Protein AF-A0A7S3MLW8-F1 (afdb_monomer_lite)

Foldseek 3Di:
DDDDPVVVPPPPPPPVLVVVLVVLVADQDDPVLADDPQQNVLLSLLQVCLQQVQVCLVVLVVLLPDPLAPDSVLSVLSNVLSVVFHRADRAAADSLLQVLQAVVCVVCVPDPDAWDFDDSVVSSCVVPVDPPPDDPEGDTDHPPDDDGSSSVLSNQSSVCCVVQVPDLDQYRSRHNNRHYHHHHDDDDDPDDD

Structure (mmCIF, N/CA/C/O backbone):
data_AF-A0A7S3MLW8-F1
#
_entry.id   AF-A0A7S3MLW8-F1
#
loop_
_atom_site.group_PDB
_atom_site.id
_atom_site.type_symbol
_atom_site.label_atom_id
_atom_site.label_alt_id
_atom_site.label_comp_id
_atom_site.label_asym_id
_atom_site.label_entity_id
_atom_site.label_seq_id
_atom_site.pdbx_PDB_ins_code
_atom_site.Cartn_x
_atom_site.Cartn_y
_atom_site.Cartn_z
_atom_site.occupancy
_atom_site.B_iso_or_equiv
_atom_site.auth_seq_id
_atom_site.auth_comp_id
_atom_site.auth_asym_id
_atom_site.auth_atom_id
_atom_site.pdbx_PDB_model_num
ATOM 1 N N . MET A 1 1 ? -4.197 5.265 40.672 1.00 35.22 1 MET A N 1
ATOM 2 C CA . MET A 1 1 ? -3.801 4.175 39.754 1.00 35.22 1 MET A CA 1
ATOM 3 C C . MET A 1 1 ? -3.053 4.808 38.593 1.00 35.22 1 MET A C 1
ATOM 5 O O . MET A 1 1 ? -3.679 5.443 37.756 1.00 35.22 1 MET A O 1
ATOM 9 N N . GLY A 1 2 ? -1.720 4.778 38.628 1.00 31.84 2 GLY A N 1
ATOM 10 C CA . GLY A 1 2 ? -0.880 5.414 37.611 1.00 31.84 2 GLY A CA 1
ATOM 11 C C . GLY A 1 2 ? -0.661 4.470 36.435 1.00 31.84 2 GLY A C 1
ATOM 12 O O . GLY A 1 2 ? -0.122 3.383 36.621 1.00 31.84 2 GLY A O 1
ATOM 13 N N . CYS A 1 3 ? -1.084 4.874 35.238 1.00 34.22 3 CYS A N 1
ATOM 14 C CA . CYS A 1 3 ? -0.650 4.216 34.011 1.00 34.22 3 CYS A CA 1
ATOM 15 C C . CYS A 1 3 ? 0.818 4.582 33.785 1.00 34.22 3 CYS A C 1
ATOM 17 O O . CYS A 1 3 ? 1.144 5.752 33.608 1.00 34.22 3 CYS A O 1
ATOM 19 N N . ASN A 1 4 ? 1.695 3.583 33.843 1.00 29.72 4 ASN A N 1
ATOM 20 C CA . ASN A 1 4 ? 3.121 3.746 33.606 1.00 29.72 4 ASN A CA 1
ATOM 21 C C . ASN A 1 4 ? 3.347 3.880 32.083 1.00 29.72 4 ASN A C 1
ATOM 23 O O . ASN A 1 4 ? 3.084 2.916 31.358 1.00 29.72 4 ASN A O 1
ATOM 27 N N . PRO A 1 5 ? 3.809 5.033 31.561 1.00 41.66 5 PRO A N 1
ATOM 28 C CA . PRO A 1 5 ? 3.977 5.248 30.119 1.00 41.66 5 PRO A CA 1
ATOM 29 C C . PRO A 1 5 ? 5.127 4.423 29.509 1.00 41.66 5 PRO A C 1
ATOM 31 O O . PRO A 1 5 ? 5.265 4.350 28.291 1.00 41.66 5 PRO A O 1
ATOM 34 N N . SER A 1 6 ? 5.924 3.746 30.337 1.00 35.75 6 SER A N 1
ATOM 35 C CA . SER A 1 6 ? 7.086 2.953 29.925 1.00 35.75 6 SER A CA 1
ATOM 36 C C . SER A 1 6 ? 6.746 1.610 29.256 1.00 35.75 6 SER A C 1
ATOM 38 O O . SER A 1 6 ? 7.623 1.018 28.639 1.00 35.75 6 SER A O 1
ATOM 40 N N . ASN A 1 7 ? 5.490 1.145 29.311 1.00 31.73 7 ASN A N 1
ATOM 41 C CA . ASN A 1 7 ? 5.049 -0.095 28.644 1.00 31.73 7 ASN A CA 1
ATOM 42 C C . ASN A 1 7 ? 4.461 0.117 27.234 1.00 31.73 7 ASN A C 1
ATOM 44 O O . ASN A 1 7 ? 4.072 -0.846 26.578 1.00 31.73 7 ASN A O 1
ATOM 48 N N . LEU A 1 8 ? 4.416 1.356 26.733 1.00 39.22 8 LEU A N 1
ATOM 49 C CA . LEU A 1 8 ? 3.989 1.652 25.356 1.00 39.22 8 LEU A CA 1
ATOM 50 C C . LEU A 1 8 ? 5.104 1.431 24.316 1.00 39.22 8 LEU A C 1
ATOM 52 O O . LEU A 1 8 ? 4.831 1.424 23.117 1.00 39.22 8 LEU A O 1
ATOM 56 N N . GLY A 1 9 ? 6.351 1.238 24.762 1.00 33.19 9 GLY A N 1
ATOM 57 C CA . GLY A 1 9 ? 7.519 1.096 23.887 1.00 33.19 9 GLY A CA 1
ATOM 58 C C . GLY A 1 9 ? 7.716 -0.296 23.278 1.00 33.19 9 GLY A C 1
ATOM 59 O O . GLY A 1 9 ? 8.357 -0.407 22.238 1.00 33.19 9 GLY A O 1
ATOM 60 N N . SER A 1 10 ? 7.153 -1.346 23.879 1.00 34.91 10 SER A N 1
ATOM 61 C CA . SER A 1 10 ? 7.477 -2.749 23.558 1.00 34.91 10 SER A CA 1
ATOM 62 C C . SER A 1 10 ? 6.314 -3.567 22.981 1.00 34.91 10 SER A C 1
ATOM 64 O O . SER A 1 10 ? 6.523 -4.688 22.534 1.00 34.91 10 SER A O 1
ATOM 66 N N . ALA A 1 11 ? 5.098 -3.015 22.907 1.00 38.66 11 ALA A N 1
ATOM 67 C CA . ALA A 1 11 ? 3.918 -3.715 22.375 1.00 38.66 11 ALA A CA 1
ATOM 68 C C . ALA A 1 11 ? 3.591 -3.389 20.899 1.00 38.66 11 ALA A C 1
ATOM 70 O O . ALA A 1 11 ? 2.500 -3.688 20.420 1.00 38.66 11 ALA A O 1
ATOM 71 N N . CYS A 1 12 ? 4.505 -2.742 20.170 1.00 44.56 12 CYS A N 1
ATOM 72 C CA . CYS A 1 12 ? 4.300 -2.340 18.772 1.00 44.56 12 CYS A CA 1
ATOM 73 C C . CYS A 1 12 ? 5.554 -2.552 17.910 1.00 44.56 12 CYS A C 1
ATOM 75 O O . CYS A 1 12 ? 5.816 -1.774 16.988 1.00 44.56 12 CYS A O 1
ATOM 77 N N . GLU A 1 13 ? 6.328 -3.603 18.189 1.00 47.16 13 GLU A N 1
ATOM 78 C CA . GLU A 1 13 ? 6.926 -4.331 17.072 1.00 47.16 13 GLU A CA 1
ATOM 79 C C . GLU A 1 13 ? 5.770 -4.869 16.235 1.00 47.16 13 GLU A C 1
ATOM 81 O O . GLU A 1 13 ? 4.751 -5.285 16.791 1.00 47.16 13 GLU A O 1
ATOM 86 N N . VAL A 1 14 ? 5.875 -4.785 14.910 1.00 48.88 14 VAL A N 1
ATOM 87 C CA . VAL A 1 14 ? 4.897 -5.425 14.035 1.00 48.88 14 VAL A CA 1
ATOM 88 C C . VAL A 1 14 ? 4.927 -6.913 14.427 1.00 48.88 14 VAL A C 1
ATOM 90 O O . VAL A 1 14 ? 5.965 -7.544 14.223 1.00 48.88 14 VAL A O 1
ATOM 93 N N . PRO A 1 15 ? 3.897 -7.457 15.109 1.00 52.91 15 PRO A N 1
ATOM 94 C CA . PRO A 1 15 ? 3.964 -8.802 15.675 1.00 52.91 15 PRO A CA 1
ATOM 95 C C . PRO A 1 15 ? 4.248 -9.740 14.524 1.00 52.91 15 PRO A C 1
ATOM 97 O O . PRO A 1 15 ? 3.530 -9.592 13.544 1.00 52.91 15 PRO A O 1
ATOM 100 N N . ASN A 1 16 ? 5.253 -10.622 14.635 1.00 64.38 16 ASN A N 1
ATOM 101 C CA . ASN A 1 16 ? 5.770 -11.467 13.547 1.00 64.38 16 ASN A CA 1
ATOM 102 C C . ASN A 1 16 ? 4.703 -11.733 12.471 1.00 64.38 16 ASN A C 1
ATOM 104 O O . ASN A 1 16 ? 3.889 -12.656 12.593 1.00 64.38 16 ASN A O 1
ATOM 108 N N . MET A 1 17 ? 4.665 -10.844 11.471 1.00 70.31 17 MET A N 1
ATOM 109 C CA . MET A 1 17 ? 3.516 -10.745 10.570 1.00 70.31 17 MET A CA 1
ATOM 110 C C . MET A 1 17 ? 3.411 -11.980 9.706 1.00 70.31 17 MET A C 1
ATOM 112 O O . MET A 1 17 ? 2.330 -12.324 9.259 1.00 70.31 17 MET A O 1
ATOM 116 N N . GLU A 1 18 ? 4.522 -12.684 9.533 1.00 74.38 18 GLU A N 1
ATOM 117 C CA . GLU A 1 18 ? 4.576 -13.934 8.809 1.00 74.38 18 GLU A CA 1
ATOM 118 C C . GLU A 1 18 ? 3.734 -15.026 9.467 1.00 74.38 18 GLU A C 1
ATOM 120 O O . GLU A 1 18 ? 3.000 -15.722 8.771 1.00 74.38 18 GLU A O 1
ATOM 125 N N . ASN A 1 19 ? 3.769 -15.146 10.796 1.00 76.31 19 ASN A N 1
ATOM 126 C CA . ASN A 1 19 ? 2.949 -16.136 11.494 1.00 76.31 19 ASN A CA 1
ATOM 127 C C . ASN A 1 19 ? 1.463 -15.783 11.394 1.00 76.31 19 ASN A C 1
ATOM 129 O O . ASN A 1 19 ? 0.660 -16.632 11.027 1.00 76.31 19 ASN A O 1
ATOM 133 N N . LYS A 1 20 ? 1.109 -14.510 11.603 1.00 78.38 20 LYS A N 1
ATOM 134 C CA . LYS A 1 20 ? -0.279 -14.047 11.448 1.00 78.38 20 LYS A CA 1
ATOM 135 C C . LYS A 1 20 ? -0.800 -14.222 10.021 1.00 78.38 20 LYS A C 1
ATOM 137 O O . LYS A 1 20 ? -1.946 -14.610 9.833 1.00 78.38 20 LYS A O 1
ATOM 142 N N . TYR A 1 21 ? 0.048 -13.971 9.027 1.00 82.81 21 TYR A N 1
ATOM 143 C CA . TYR A 1 21 ? -0.275 -14.154 7.615 1.00 82.81 21 TYR A CA 1
ATOM 144 C C . TYR A 1 21 ? -0.542 -15.624 7.273 1.00 82.81 21 TYR A C 1
ATOM 146 O O . TYR A 1 21 ? -1.505 -15.942 6.573 1.00 82.81 21 TYR A O 1
ATOM 154 N N . LYS A 1 22 ? 0.295 -16.527 7.802 1.00 81.12 22 LYS A N 1
ATOM 155 C CA . LYS A 1 22 ? 0.124 -17.980 7.672 1.00 81.12 22 LYS A CA 1
ATOM 156 C C . LYS A 1 22 ? -1.160 -18.452 8.346 1.00 81.12 22 LYS A C 1
ATOM 158 O O . LYS A 1 22 ? -1.919 -19.198 7.731 1.00 81.12 22 LYS A O 1
ATOM 163 N N . ASP A 1 23 ? -1.427 -17.980 9.561 1.00 83.75 23 ASP A N 1
ATOM 164 C CA . ASP A 1 23 ? -2.626 -18.334 10.326 1.00 83.75 23 ASP A CA 1
ATOM 165 C C . ASP A 1 23 ? -3.911 -17.874 9.618 1.00 83.75 23 ASP A C 1
ATOM 167 O O . ASP A 1 23 ? -4.902 -18.605 9.599 1.00 83.75 23 ASP A O 1
ATOM 171 N N . ALA A 1 24 ? -3.869 -16.709 8.9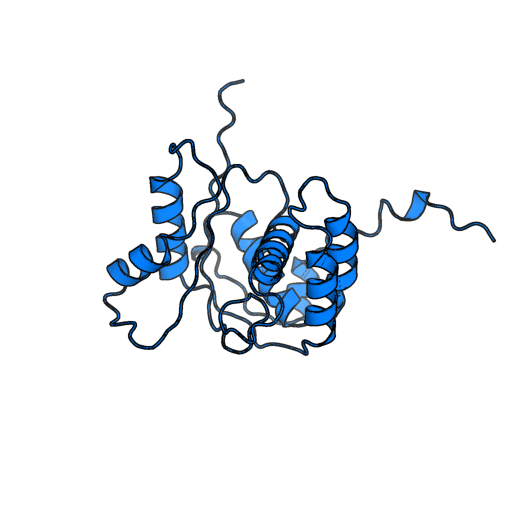63 1.00 83.00 24 ALA A N 1
ATOM 172 C CA . ALA A 1 24 ? -4.963 -16.169 8.153 1.00 83.00 24 ALA A CA 1
ATOM 173 C C . ALA A 1 24 ? -5.152 -16.886 6.797 1.00 83.00 24 ALA A C 1
ATOM 175 O O . ALA A 1 24 ? -6.116 -16.611 6.088 1.00 83.00 24 ALA A O 1
ATOM 176 N N . ARG A 1 25 ? -4.261 -17.824 6.429 1.00 83.06 25 ARG A N 1
ATOM 177 C CA . ARG A 1 25 ? -4.300 -18.600 5.169 1.00 83.06 25 ARG A CA 1
ATOM 178 C C . ARG A 1 25 ? -4.372 -17.727 3.910 1.00 83.06 25 ARG A C 1
ATOM 180 O O . ARG A 1 25 ? -4.994 -18.104 2.917 1.00 83.06 25 ARG A O 1
ATOM 187 N N . LEU A 1 26 ? -3.717 -16.570 3.951 1.00 86.31 26 LEU A N 1
ATOM 188 C CA . LEU A 1 26 ? -3.704 -15.612 2.850 1.00 86.31 26 LEU A CA 1
ATOM 189 C C . LEU A 1 26 ? -2.750 -16.055 1.719 1.00 86.31 26 LEU A C 1
ATOM 191 O O . LEU A 1 26 ? -1.810 -16.825 1.966 1.00 86.31 26 LEU A O 1
ATOM 195 N N . PRO A 1 27 ? -2.951 -15.575 0.474 1.00 82.12 27 PRO A N 1
ATOM 196 C CA . PRO A 1 27 ? -2.107 -15.932 -0.666 1.00 82.12 27 PRO A CA 1
ATOM 197 C C . PRO A 1 27 ? -0.644 -15.599 -0.392 1.00 82.12 27 PRO A C 1
ATOM 199 O O . PRO A 1 27 ? -0.309 -14.451 -0.112 1.00 82.12 27 PRO A O 1
ATOM 202 N N . HIS A 1 28 ? 0.248 -16.583 -0.449 1.00 78.38 28 HIS A N 1
ATOM 203 C CA . HIS A 1 28 ? 1.671 -16.318 -0.265 1.00 78.38 28 HIS A CA 1
ATOM 204 C C . HIS A 1 28 ? 2.269 -15.845 -1.590 1.00 78.38 28 HIS A C 1
ATOM 206 O O . HIS A 1 28 ? 2.088 -16.523 -2.603 1.00 78.38 28 HIS A O 1
ATOM 212 N N . PRO A 1 29 ? 2.985 -14.710 -1.613 1.00 72.31 29 PRO A N 1
ATOM 213 C CA . PRO A 1 29 ? 3.657 -14.295 -2.828 1.00 72.31 29 PRO A CA 1
ATOM 214 C C . PRO A 1 29 ? 4.774 -15.302 -3.134 1.00 72.31 29 PRO A C 1
ATOM 216 O O . PRO A 1 29 ? 5.568 -15.652 -2.254 1.00 72.31 29 PRO A O 1
ATOM 219 N N . ASN A 1 30 ? 4.848 -15.780 -4.377 1.00 75.88 30 ASN A N 1
ATOM 220 C CA . ASN A 1 30 ? 5.991 -16.579 -4.812 1.00 75.88 30 ASN A CA 1
ATOM 221 C C . ASN A 1 30 ? 7.260 -15.731 -4.705 1.00 75.88 30 ASN A C 1
ATOM 223 O O . ASN A 1 30 ? 7.245 -14.552 -5.051 1.00 75.88 30 ASN A O 1
ATOM 227 N N . ARG A 1 31 ? 8.371 -16.338 -4.266 1.00 71.94 31 ARG A N 1
ATOM 228 C CA . ARG A 1 31 ? 9.669 -15.647 -4.130 1.00 71.94 31 ARG A CA 1
ATOM 229 C C . ARG A 1 31 ? 10.141 -14.974 -5.418 1.00 71.94 31 ARG A C 1
ATOM 231 O O . ARG A 1 31 ? 10.888 -14.014 -5.348 1.00 71.94 31 ARG A O 1
ATOM 238 N N . GLU A 1 32 ? 9.706 -15.481 -6.563 1.00 76.31 32 GLU A N 1
ATOM 239 C CA . GLU A 1 32 ? 10.044 -14.964 -7.891 1.00 76.31 32 GLU A CA 1
ATOM 240 C C . GLU A 1 32 ? 9.252 -13.700 -8.270 1.00 76.31 32 GLU A C 1
ATOM 242 O O . GLU A 1 32 ? 9.598 -13.030 -9.239 1.00 76.31 32 GLU A O 1
ATOM 247 N N . ASN A 1 33 ? 8.203 -13.358 -7.512 1.00 72.62 33 ASN A N 1
ATOM 248 C CA . ASN A 1 33 ? 7.305 -12.244 -7.820 1.00 72.62 33 ASN A CA 1
ATOM 249 C C . ASN A 1 33 ? 7.686 -10.933 -7.111 1.00 72.62 33 ASN A C 1
ATOM 251 O O . ASN A 1 33 ? 7.038 -9.919 -7.349 1.00 72.62 33 ASN A O 1
ATOM 255 N N . TYR A 1 34 ? 8.698 -10.940 -6.240 1.00 77.56 34 TYR A N 1
ATOM 256 C CA . TYR A 1 34 ? 9.205 -9.746 -5.561 1.00 77.56 34 TYR A CA 1
ATOM 257 C C . TYR A 1 34 ? 10.735 -9.753 -5.523 1.00 77.56 34 TYR A C 1
ATOM 259 O O . TYR A 1 34 ? 11.371 -10.800 -5.414 1.00 77.56 34 TYR A O 1
ATOM 267 N N . MET A 1 35 ? 11.335 -8.569 -5.594 1.00 78.38 35 MET A N 1
ATOM 268 C CA . MET A 1 35 ? 12.782 -8.376 -5.696 1.00 78.38 35 MET A CA 1
ATOM 269 C C . MET A 1 35 ? 13.467 -8.342 -4.330 1.00 78.38 35 MET A C 1
ATOM 271 O O . MET A 1 35 ? 14.651 -8.662 -4.214 1.00 78.38 35 MET A O 1
ATOM 275 N N . ASN A 1 36 ? 12.752 -7.928 -3.283 1.00 85.94 36 ASN A N 1
ATOM 276 C CA . ASN A 1 36 ? 13.317 -7.768 -1.946 1.00 85.94 36 ASN A CA 1
ATOM 277 C C . ASN A 1 36 ? 12.290 -8.015 -0.828 1.00 85.94 36 ASN A C 1
ATOM 279 O O . ASN A 1 36 ? 11.089 -8.166 -1.051 1.00 85.94 36 ASN A O 1
ATOM 283 N N . GLU A 1 37 ? 12.785 -8.079 0.408 1.00 86.06 37 GLU A N 1
ATOM 284 C CA . GLU A 1 37 ? 11.959 -8.341 1.590 1.00 86.06 37 GLU A CA 1
ATOM 285 C C . GLU A 1 37 ? 10.966 -7.215 1.901 1.00 86.06 37 GLU A C 1
ATOM 287 O O . GLU A 1 37 ? 9.880 -7.500 2.400 1.00 86.06 37 GLU A O 1
ATOM 292 N N . PHE A 1 38 ? 11.294 -5.968 1.554 1.00 88.50 38 PHE A N 1
ATOM 293 C CA . PHE A 1 38 ? 10.393 -4.831 1.743 1.00 88.50 38 PHE A CA 1
ATOM 294 C C . PHE A 1 38 ? 9.124 -4.993 0.895 1.00 88.50 38 PHE A C 1
ATOM 296 O O . PHE A 1 38 ? 8.016 -4.847 1.399 1.00 88.50 38 PHE A O 1
ATOM 303 N N . GLU A 1 39 ? 9.266 -5.372 -0.376 1.00 89.12 39 GLU A N 1
ATOM 304 C CA . GLU A 1 39 ? 8.134 -5.645 -1.274 1.00 89.12 39 GLU A CA 1
ATOM 305 C C . GLU A 1 39 ? 7.288 -6.831 -0.798 1.00 89.12 39 GLU A C 1
ATOM 307 O O . GLU A 1 39 ? 6.055 -6.756 -0.799 1.00 89.12 39 GLU A O 1
ATOM 312 N N . ARG A 1 40 ? 7.937 -7.905 -0.324 1.00 88.94 40 ARG A N 1
ATOM 313 C CA . ARG A 1 40 ? 7.247 -9.058 0.278 1.00 88.94 40 ARG A CA 1
ATOM 314 C C . ARG A 1 40 ? 6.410 -8.635 1.481 1.00 88.94 40 ARG A C 1
ATOM 316 O O . ARG A 1 40 ? 5.237 -8.991 1.578 1.00 88.94 40 ARG A O 1
ATOM 323 N N . GLU A 1 41 ? 7.019 -7.896 2.404 1.00 89.25 41 GLU A N 1
ATOM 324 C CA . GLU A 1 41 ? 6.359 -7.419 3.617 1.00 89.25 41 GLU A CA 1
ATOM 325 C C . GLU A 1 41 ? 5.214 -6.462 3.273 1.00 89.25 41 GLU A C 1
ATOM 327 O O . GLU A 1 41 ? 4.124 -6.602 3.823 1.00 89.25 41 GLU A O 1
ATOM 332 N N . PHE A 1 42 ? 5.416 -5.549 2.318 1.00 91.44 42 PHE A N 1
ATOM 333 C CA . PHE A 1 42 ? 4.373 -4.658 1.812 1.00 91.44 42 PHE A CA 1
ATOM 334 C C . PHE A 1 42 ? 3.148 -5.444 1.326 1.00 91.44 42 PHE A C 1
ATOM 336 O O . PHE A 1 42 ? 2.035 -5.182 1.780 1.00 91.44 42 PHE A O 1
ATOM 343 N N . PHE A 1 43 ? 3.342 -6.446 0.463 1.00 92.12 43 PHE A N 1
ATOM 344 C CA . PHE A 1 43 ? 2.249 -7.280 -0.047 1.00 92.12 43 PHE A CA 1
ATOM 345 C C . PHE A 1 43 ? 1.499 -8.000 1.083 1.00 92.12 43 PHE A C 1
ATOM 347 O O . PHE A 1 43 ? 0.267 -7.967 1.150 1.00 92.12 43 PHE A O 1
ATOM 354 N N . MET A 1 44 ? 2.239 -8.606 2.016 1.00 91.50 44 MET A N 1
ATOM 355 C CA . MET A 1 44 ? 1.645 -9.310 3.152 1.00 91.50 44 MET A CA 1
ATOM 356 C C . MET A 1 44 ? 0.834 -8.367 4.051 1.00 91.50 44 MET A C 1
ATOM 358 O O . MET A 1 44 ? -0.266 -8.707 4.485 1.00 91.50 44 MET A O 1
ATOM 362 N N . LEU A 1 45 ? 1.354 -7.166 4.313 1.00 92.69 45 LEU A N 1
ATOM 363 C CA . LEU A 1 45 ? 0.687 -6.134 5.106 1.00 92.69 45 LEU A CA 1
ATOM 364 C C . LEU A 1 45 ? -0.600 -5.636 4.454 1.00 92.69 45 LEU A C 1
ATOM 366 O O . LEU A 1 45 ? -1.599 -5.496 5.158 1.00 92.69 45 LEU A O 1
ATOM 370 N N . VAL A 1 46 ? -0.609 -5.427 3.133 1.00 94.00 46 VAL A N 1
ATOM 371 C CA . VAL A 1 46 ? -1.831 -5.066 2.400 1.00 94.00 46 VAL A CA 1
ATOM 372 C C . VAL A 1 46 ? -2.898 -6.141 2.585 1.00 94.00 46 VAL A C 1
ATOM 374 O O . VAL A 1 46 ? -4.020 -5.824 2.973 1.00 94.00 46 VAL A O 1
ATOM 377 N N . ASN A 1 47 ? -2.553 -7.413 2.384 1.00 94.19 47 ASN A N 1
ATOM 378 C CA . ASN A 1 47 ? -3.517 -8.504 2.508 1.00 94.19 47 ASN A CA 1
ATOM 379 C C . ASN A 1 47 ? -4.004 -8.732 3.947 1.00 94.19 47 ASN A C 1
ATOM 381 O O . ASN A 1 47 ? -5.190 -8.977 4.139 1.00 94.19 47 ASN A O 1
ATOM 385 N N . MET A 1 48 ? -3.161 -8.564 4.972 1.00 93.00 48 MET A N 1
ATOM 386 C CA . MET A 1 48 ? -3.637 -8.595 6.368 1.00 93.00 48 MET A CA 1
ATOM 387 C C . MET A 1 48 ? -4.550 -7.422 6.705 1.00 93.00 48 MET A C 1
ATOM 389 O O . MET A 1 48 ? -5.512 -7.583 7.451 1.00 93.00 48 MET A O 1
ATOM 393 N N . MET A 1 49 ? -4.244 -6.233 6.184 1.00 94.12 49 MET A N 1
ATOM 394 C CA . MET A 1 49 ? -5.091 -5.062 6.380 1.00 94.12 49 MET A CA 1
ATOM 395 C C . MET A 1 49 ? -6.446 -5.241 5.708 1.00 94.12 49 MET A C 1
ATOM 397 O O . MET A 1 49 ? -7.444 -4.789 6.249 1.00 94.12 49 MET A O 1
ATOM 401 N N . ARG A 1 50 ? -6.496 -5.922 4.563 1.00 93.94 50 ARG A N 1
ATOM 402 C CA . ARG A 1 50 ? -7.746 -6.280 3.887 1.00 93.94 50 ARG A CA 1
ATOM 403 C C . ARG A 1 50 ? -8.516 -7.369 4.635 1.00 93.94 50 ARG A C 1
ATOM 405 O O . ARG A 1 50 ? -9.727 -7.251 4.778 1.00 93.94 50 ARG A O 1
ATOM 412 N N . ASP A 1 51 ? -7.824 -8.368 5.177 1.00 93.88 51 ASP A N 1
ATOM 413 C CA . ASP A 1 51 ? -8.437 -9.449 5.953 1.00 93.88 51 ASP A CA 1
ATOM 414 C C . ASP A 1 51 ? -9.061 -8.959 7.271 1.00 93.88 51 ASP A C 1
ATOM 416 O O . ASP A 1 51 ? -10.206 -9.289 7.588 1.00 93.88 51 ASP A O 1
ATOM 420 N N . ASN A 1 52 ? -8.325 -8.129 8.020 1.00 92.25 52 ASN A N 1
ATOM 421 C CA . ASN A 1 52 ? -8.758 -7.580 9.303 1.00 92.25 52 ASN A CA 1
ATOM 422 C C . ASN A 1 52 ? -8.402 -6.082 9.441 1.00 92.25 52 AS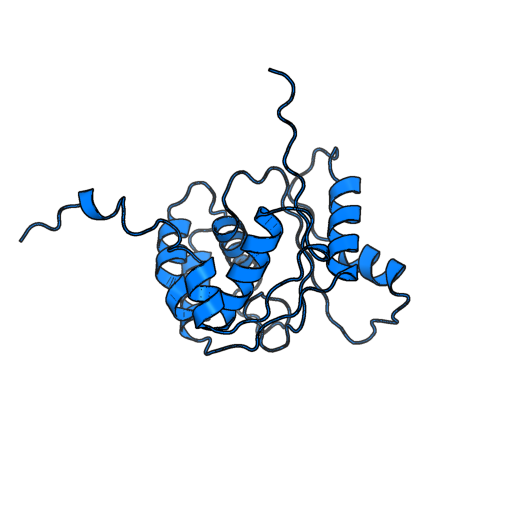N A C 1
ATOM 424 O O . ASN A 1 52 ? -7.485 -5.730 10.200 1.00 92.25 52 ASN A O 1
ATOM 428 N N . PRO A 1 53 ? -9.151 -5.178 8.777 1.00 93.19 53 PRO A N 1
ATOM 429 C CA . PRO A 1 53 ? -8.855 -3.740 8.762 1.00 93.19 53 PRO A CA 1
ATOM 430 C C . PRO A 1 53 ? -8.835 -3.105 10.155 1.00 93.19 53 PRO A C 1
ATOM 432 O O . PRO A 1 53 ? -7.976 -2.282 10.477 1.00 93.19 53 PRO A O 1
ATOM 435 N N . ASN A 1 54 ? -9.736 -3.544 11.036 1.00 92.50 54 ASN A N 1
ATOM 436 C CA . ASN A 1 54 ? -9.852 -3.041 12.405 1.00 92.50 54 ASN A CA 1
ATOM 437 C C . ASN A 1 54 ? -8.571 -3.227 13.229 1.00 92.50 54 ASN A C 1
ATOM 439 O O . ASN A 1 54 ? -8.257 -2.395 14.086 1.00 92.50 54 ASN A O 1
ATOM 443 N N . SER A 1 55 ? -7.800 -4.284 12.955 1.00 90.88 55 SER A N 1
ATOM 444 C CA . SER A 1 55 ? -6.525 -4.534 13.635 1.00 90.88 55 SER A CA 1
ATOM 445 C C . SER A 1 55 ? -5.456 -3.475 13.335 1.00 90.88 55 SER A C 1
ATOM 447 O O . SER A 1 55 ? -4.494 -3.356 14.096 1.00 90.88 55 SER A O 1
ATOM 449 N N . PHE A 1 56 ? -5.645 -2.660 12.287 1.00 93.62 56 PHE A N 1
ATOM 450 C CA . PHE A 1 56 ? -4.687 -1.642 11.859 1.00 93.62 56 PHE A CA 1
ATOM 451 C C . PHE A 1 56 ? -4.884 -0.271 12.530 1.00 93.62 56 PHE A C 1
ATOM 453 O O . PHE A 1 56 ? -3.968 0.555 12.516 1.00 93.62 56 PHE A O 1
ATOM 460 N N . MET A 1 57 ? -6.021 -0.030 13.197 1.00 93.31 57 MET A N 1
ATOM 461 C CA . MET A 1 57 ? -6.311 1.255 13.860 1.00 93.31 57 MET A CA 1
ATOM 462 C C . MET A 1 57 ? -5.230 1.712 14.866 1.00 93.31 57 MET A C 1
ATOM 464 O O . MET A 1 57 ? -4.877 2.893 14.847 1.00 93.31 57 MET A O 1
ATOM 468 N N . PRO A 1 58 ? -4.652 0.846 15.733 1.00 93.75 58 PRO A N 1
ATOM 469 C CA . PRO A 1 58 ? -3.588 1.269 16.650 1.00 93.75 58 PRO A CA 1
ATOM 470 C C . PRO A 1 58 ? -2.343 1.799 15.926 1.00 93.75 58 PRO A C 1
ATOM 472 O O . PRO A 1 58 ? -1.694 2.726 16.412 1.00 93.75 58 PRO A O 1
ATOM 475 N N . TYR A 1 59 ? -2.028 1.247 14.750 1.00 93.94 59 TYR A N 1
ATOM 476 C CA . TYR A 1 59 ? -0.889 1.684 13.948 1.00 93.94 59 TYR A CA 1
ATOM 477 C C . TYR A 1 59 ? -1.160 3.033 13.284 1.00 93.94 59 TYR A C 1
ATOM 479 O O . TYR A 1 59 ? -0.269 3.876 13.290 1.00 93.94 59 TYR A O 1
ATOM 487 N N . VAL A 1 60 ? -2.391 3.291 12.820 1.00 94.88 60 VAL A N 1
ATOM 488 C CA . VAL A 1 60 ? -2.793 4.618 12.311 1.00 94.88 60 VAL A CA 1
ATOM 489 C C . VAL A 1 60 ? -2.624 5.696 13.384 1.00 94.88 60 VAL A C 1
ATOM 491 O O . VAL A 1 60 ? -2.028 6.739 13.116 1.00 94.88 60 VAL A O 1
ATOM 494 N N . ARG A 1 61 ? -3.063 5.433 14.622 1.00 94.62 61 ARG A N 1
ATOM 495 C CA . ARG A 1 61 ? -2.915 6.371 15.754 1.00 94.62 61 ARG A CA 1
ATOM 496 C C . ARG A 1 61 ? -1.461 6.704 16.045 1.00 94.62 61 ARG A C 1
ATOM 498 O O . ARG A 1 61 ? -1.115 7.866 16.239 1.00 94.62 61 ARG A O 1
ATOM 505 N N . LYS A 1 62 ? -0.604 5.682 16.065 1.00 92.50 62 LYS A N 1
ATOM 506 C CA . LYS A 1 62 ? 0.837 5.860 16.264 1.00 92.50 62 LYS A CA 1
ATOM 507 C C . LYS A 1 62 ? 1.449 6.638 15.099 1.00 92.50 62 LYS A C 1
ATOM 509 O O . LYS A 1 62 ? 2.194 7.589 15.326 1.00 92.50 62 LYS A O 1
ATOM 514 N N . TYR A 1 63 ? 1.088 6.281 13.870 1.00 94.19 63 TYR A N 1
ATOM 515 C CA . TYR A 1 63 ? 1.565 6.936 12.658 1.00 94.19 63 TYR A CA 1
ATOM 516 C C . TYR A 1 63 ? 1.172 8.415 12.607 1.00 94.19 63 TYR A C 1
ATOM 518 O O . TYR A 1 63 ? 2.005 9.238 12.260 1.00 94.19 63 TYR A O 1
ATOM 526 N N . ALA A 1 64 ? -0.023 8.792 13.073 1.00 94.94 64 ALA A N 1
ATOM 527 C CA . ALA A 1 64 ? -0.459 10.190 13.155 1.00 94.94 64 ALA A CA 1
ATOM 528 C C . ALA A 1 64 ? 0.478 11.097 13.980 1.00 94.94 64 ALA A C 1
ATOM 530 O O . ALA A 1 64 ? 0.498 12.307 13.770 1.00 94.94 64 ALA A O 1
ATOM 531 N N . THR A 1 65 ? 1.253 10.519 14.903 1.00 93.31 65 THR A N 1
ATOM 532 C CA . THR A 1 65 ? 2.262 11.227 15.714 1.00 93.31 65 THR A CA 1
ATOM 533 C C . THR A 1 65 ? 3.693 11.096 15.181 1.00 93.31 65 THR A C 1
ATOM 535 O O . THR A 1 65 ? 4.619 11.670 15.750 1.00 93.31 65 THR A O 1
ATOM 538 N N . SER A 1 66 ? 3.890 10.327 14.109 1.00 92.19 66 SER A N 1
ATOM 539 C CA . SER A 1 66 ? 5.194 10.085 13.495 1.00 92.19 66 SER A CA 1
ATOM 540 C C . SER A 1 66 ? 5.640 11.287 12.658 1.00 92.19 66 SER A C 1
ATOM 542 O O . SER A 1 66 ? 4.812 11.862 11.949 1.00 92.19 66 SER A O 1
ATOM 544 N N . PRO A 1 67 ? 6.946 11.622 12.627 1.00 90.12 67 PRO A N 1
ATOM 545 C CA . PRO A 1 67 ? 7.478 12.626 11.701 1.00 90.12 67 PRO A CA 1
ATOM 546 C C . PRO A 1 67 ? 7.319 12.233 10.223 1.00 90.12 67 PRO A C 1
ATOM 548 O O . PRO A 1 67 ? 7.484 13.078 9.351 1.00 90.12 67 PRO A O 1
ATOM 551 N N . LEU A 1 68 ? 7.017 10.961 9.935 1.00 89.56 68 LEU A N 1
ATOM 552 C CA . LEU A 1 68 ? 6.767 10.475 8.577 1.00 89.56 68 LEU A CA 1
ATOM 553 C C . LEU A 1 68 ? 5.359 10.804 8.066 1.00 89.56 68 LEU A C 1
ATOM 555 O O . LEU A 1 68 ? 5.135 10.679 6.868 1.00 89.56 68 LEU A O 1
ATOM 559 N N . CYS A 1 69 ? 4.419 11.165 8.945 1.00 92.12 69 CYS A N 1
ATOM 560 C CA . CYS A 1 69 ? 3.031 11.405 8.566 1.00 92.12 69 CYS A CA 1
ATOM 561 C C . CYS A 1 69 ? 2.864 12.770 7.905 1.00 92.12 69 CYS A C 1
ATOM 563 O O . CYS A 1 69 ? 3.042 13.812 8.539 1.00 92.12 69 CYS A O 1
ATOM 565 N N . SER A 1 70 ? 2.460 12.755 6.636 1.00 90.25 70 SER A N 1
ATOM 566 C CA . SER A 1 70 ? 2.222 13.971 5.857 1.00 90.25 70 SER A CA 1
ATOM 567 C C . SER A 1 70 ? 0.981 14.750 6.304 1.00 90.25 70 SER A C 1
ATOM 569 O O . SER A 1 70 ? 0.951 15.979 6.209 1.00 90.25 70 SER A O 1
ATOM 571 N N . ASN A 1 71 ? -0.056 14.062 6.795 1.00 92.25 71 ASN A N 1
ATOM 572 C CA . ASN A 1 71 ? -1.321 14.694 7.166 1.00 92.25 71 ASN A CA 1
ATOM 573 C C . ASN A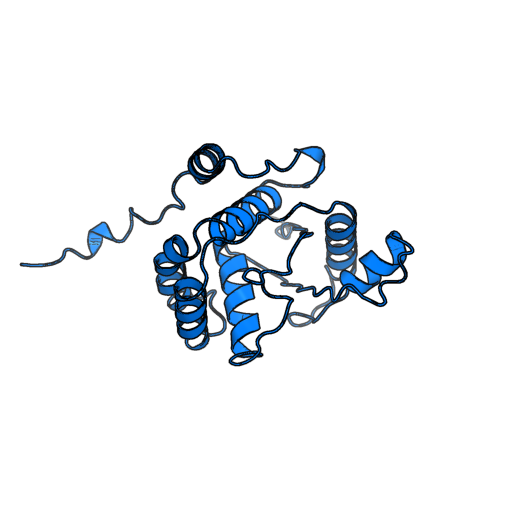 1 71 ? -2.023 13.998 8.350 1.00 92.25 71 ASN A C 1
ATOM 575 O O . ASN A 1 71 ? -2.918 13.169 8.157 1.00 92.25 71 ASN A O 1
ATOM 579 N N . PRO A 1 72 ? -1.720 14.408 9.597 1.00 91.25 72 PRO A N 1
ATOM 580 C CA . PRO A 1 72 ? -2.340 13.833 10.792 1.00 91.25 72 PRO A CA 1
ATOM 581 C C . PRO A 1 72 ? -3.867 13.973 10.849 1.00 91.25 72 PRO A C 1
ATOM 583 O O . PRO A 1 72 ? -4.536 13.168 11.495 1.00 91.25 72 PRO A O 1
ATOM 586 N N . ARG A 1 73 ? -4.450 14.980 10.178 1.00 89.25 73 ARG A N 1
ATOM 587 C CA . ARG A 1 73 ? -5.912 15.158 10.143 1.00 89.25 73 ARG A CA 1
ATOM 588 C C . ARG A 1 73 ? -6.581 14.065 9.312 1.00 89.25 73 ARG A C 1
ATOM 590 O O . ARG A 1 73 ? -7.648 13.591 9.694 1.00 89.25 73 ARG A O 1
ATOM 597 N N . ALA A 1 74 ? -5.941 13.640 8.222 1.00 91.81 74 ALA A N 1
ATOM 598 C CA . ALA A 1 74 ? -6.440 12.558 7.381 1.00 91.81 74 ALA A CA 1
ATOM 599 C C . ALA A 1 74 ? -6.357 11.190 8.079 1.00 91.81 74 ALA A C 1
ATOM 601 O O . ALA A 1 74 ? -7.203 10.342 7.814 1.00 91.81 74 ALA A O 1
ATOM 602 N N . CYS A 1 75 ? -5.446 10.986 9.043 1.00 94.25 75 CYS A N 1
ATOM 603 C CA . CYS A 1 75 ? -5.389 9.747 9.833 1.00 94.25 75 CYS A CA 1
ATOM 604 C C . CYS A 1 75 ? -6.714 9.413 10.532 1.00 94.25 75 CYS A C 1
ATOM 606 O O . CYS A 1 75 ? -7.093 8.246 10.594 1.00 94.25 75 CYS A O 1
ATOM 608 N N . LYS A 1 76 ? -7.451 10.422 11.018 1.00 92.50 76 LYS A N 1
ATOM 609 C CA . LYS A 1 76 ? -8.765 10.195 11.637 1.00 92.50 76 LYS A CA 1
ATOM 610 C C . LYS A 1 76 ? -9.758 9.598 10.637 1.00 92.50 76 LYS A C 1
ATOM 612 O O . LYS A 1 76 ? -10.485 8.670 10.976 1.00 92.50 76 LYS A O 1
ATOM 617 N N . LEU A 1 77 ? -9.740 10.089 9.400 1.00 91.56 77 LEU A N 1
ATOM 618 C CA . LEU A 1 77 ? -10.568 9.548 8.330 1.00 91.56 77 LEU A CA 1
ATOM 619 C C . LEU A 1 77 ? -10.119 8.133 7.931 1.00 91.56 77 LEU A C 1
ATOM 621 O O . LEU A 1 77 ? -10.966 7.277 7.693 1.00 91.56 77 LEU A O 1
ATOM 625 N N . VAL A 1 78 ? -8.809 7.850 7.927 1.00 93.38 78 VAL A N 1
ATOM 626 C CA . VAL A 1 78 ? -8.303 6.479 7.732 1.00 93.38 78 VAL A CA 1
ATOM 627 C C . VAL A 1 78 ? -8.852 5.537 8.806 1.00 93.38 78 VAL A C 1
ATOM 629 O O . VAL A 1 78 ? -9.330 4.458 8.469 1.00 93.38 78 VAL A O 1
ATOM 632 N N . GLU A 1 79 ? -8.845 5.933 10.083 1.00 94.38 79 GLU A N 1
ATOM 633 C CA . GLU A 1 79 ? -9.437 5.124 11.159 1.00 94.38 79 GLU A CA 1
ATOM 634 C C . GLU A 1 79 ? -10.936 4.891 10.961 1.00 94.38 79 GLU A C 1
ATOM 636 O O . GLU A 1 79 ? -11.405 3.768 11.130 1.00 94.38 79 GLU A O 1
ATOM 641 N N . GLU A 1 80 ? -11.690 5.928 10.594 1.00 92.56 80 GLU A N 1
ATOM 642 C CA . GLU A 1 80 ? -13.127 5.817 10.323 1.00 92.56 80 GLU A CA 1
ATOM 643 C C . GLU A 1 80 ? -13.401 4.850 9.163 1.00 92.56 80 GLU A C 1
ATOM 645 O O . GLU A 1 80 ? -14.291 4.004 9.265 1.00 92.56 80 GLU A O 1
ATOM 650 N N . LYS A 1 81 ? -12.589 4.908 8.101 1.00 91.62 81 LYS A N 1
ATOM 651 C CA . LYS A 1 81 ? -12.679 3.994 6.959 1.00 91.62 81 LYS A CA 1
ATOM 652 C C . LYS A 1 81 ? -12.301 2.567 7.345 1.00 91.62 81 LYS A C 1
ATOM 654 O O . LYS A 1 81 ? -13.077 1.667 7.049 1.00 91.62 81 LYS A O 1
ATOM 659 N N . LEU A 1 82 ? -11.201 2.343 8.067 1.00 93.44 82 LEU A N 1
ATOM 660 C CA . LEU A 1 82 ? -10.838 1.011 8.578 1.00 93.44 82 LEU A CA 1
ATOM 661 C C . LEU A 1 82 ? -11.932 0.426 9.477 1.00 93.44 82 LEU A C 1
ATOM 663 O O . LEU A 1 82 ? -12.219 -0.761 9.389 1.00 93.44 82 LEU A O 1
ATOM 667 N N . LYS A 1 83 ? -12.567 1.261 10.308 1.00 93.25 83 LYS A N 1
ATOM 668 C CA . LYS A 1 83 ? -13.656 0.843 11.195 1.00 93.25 83 LYS A CA 1
ATOM 669 C C . LYS A 1 83 ? -14.922 0.444 10.439 1.00 93.25 83 LYS A C 1
ATOM 671 O O . LYS A 1 83 ? -15.619 -0.476 10.859 1.00 93.25 83 LYS A O 1
ATOM 676 N N . ALA A 1 84 ? -15.240 1.170 9.369 1.00 91.12 84 ALA A N 1
ATOM 677 C CA . ALA A 1 84 ? -16.396 0.897 8.522 1.00 91.12 84 ALA A CA 1
ATOM 678 C C . ALA A 1 84 ? -16.159 -0.266 7.544 1.00 91.12 84 ALA A C 1
ATOM 680 O O . ALA A 1 84 ? -17.118 -0.880 7.087 1.00 91.12 84 ALA A O 1
ATOM 681 N N . THR A 1 85 ? -14.897 -0.565 7.231 1.00 90.38 85 THR A N 1
ATOM 682 C CA . THR A 1 85 ? -14.511 -1.625 6.297 1.00 90.38 85 THR A CA 1
ATOM 683 C C . THR A 1 85 ? -14.551 -2.976 7.006 1.00 90.38 85 THR A C 1
ATOM 685 O O . THR A 1 85 ? -13.876 -3.194 8.014 1.00 90.38 85 THR A O 1
ATOM 688 N N . SER A 1 86 ? -15.360 -3.894 6.485 1.00 87.31 86 SER A N 1
ATOM 689 C CA . SER A 1 86 ? -15.355 -5.296 6.902 1.00 87.31 86 SER A CA 1
ATOM 690 C C . SER A 1 86 ? -14.192 -6.058 6.257 1.00 87.31 86 SER A C 1
ATOM 692 O O . SER A 1 86 ? -13.318 -5.474 5.628 1.00 87.31 86 SER A O 1
ATOM 694 N N . HIS A 1 87 ? -14.178 -7.380 6.397 1.00 91.12 87 HIS A N 1
ATOM 695 C CA . HIS A 1 87 ? -13.259 -8.232 5.648 1.00 91.12 87 HIS A CA 1
ATOM 696 C C . HIS A 1 87 ? -13.352 -7.960 4.134 1.00 91.12 87 HIS A C 1
ATOM 698 O O . HIS A 1 87 ? -14.452 -7.927 3.577 1.00 91.12 87 HIS A O 1
ATOM 704 N N . LEU A 1 88 ? -12.198 -7.790 3.487 1.00 92.31 88 LEU A N 1
ATOM 705 C CA . LEU A 1 88 ? -12.038 -7.621 2.046 1.00 92.31 88 LEU A CA 1
ATOM 706 C C . LEU A 1 88 ? -11.271 -8.808 1.459 1.00 92.31 88 LEU A C 1
ATOM 708 O O . LEU A 1 88 ? -10.345 -9.331 2.078 1.00 92.31 88 LEU A O 1
ATOM 712 N N . SER A 1 89 ? -11.606 -9.175 0.220 1.00 91.69 89 SER A N 1
ATOM 713 C CA . SER A 1 89 ? -10.898 -10.242 -0.496 1.00 91.69 89 SER A CA 1
ATOM 714 C C . SER A 1 89 ? -9.412 -9.911 -0.647 1.00 91.69 89 SER A C 1
ATOM 716 O O . SER A 1 89 ? -9.048 -8.765 -0.941 1.00 91.69 89 SER A O 1
ATOM 718 N N . ALA A 1 90 ? -8.561 -10.921 -0.465 1.00 92.75 90 ALA A N 1
ATOM 719 C CA . ALA A 1 90 ? -7.129 -10.796 -0.698 1.00 92.75 90 ALA A CA 1
ATOM 720 C C . ALA A 1 90 ? -6.846 -10.405 -2.156 1.00 92.75 90 ALA A C 1
ATOM 722 O O . ALA A 1 90 ? -7.541 -10.840 -3.073 1.00 92.75 90 ALA A O 1
ATOM 723 N N . VAL A 1 91 ? -5.817 -9.588 -2.350 1.00 92.38 91 VAL A N 1
ATOM 724 C CA . VAL A 1 91 ? -5.317 -9.194 -3.665 1.00 92.38 91 VAL A CA 1
ATOM 725 C C . VAL A 1 91 ? -4.200 -10.117 -4.113 1.00 92.38 91 VAL A C 1
ATOM 727 O O . VAL A 1 91 ? -3.428 -10.643 -3.301 1.00 92.38 91 VAL A O 1
ATOM 730 N N . GLU A 1 92 ? -4.087 -10.263 -5.424 1.00 91.00 92 GLU A N 1
ATOM 731 C CA . GLU A 1 92 ? -2.972 -10.946 -6.060 1.00 91.00 92 GLU A CA 1
ATOM 732 C C . GLU A 1 92 ? -1.797 -9.993 -6.302 1.00 91.00 92 GLU A C 1
ATOM 734 O O . GLU A 1 92 ? -1.951 -8.773 -6.403 1.00 91.00 92 GLU A O 1
ATOM 739 N N . LEU A 1 93 ? -0.595 -10.560 -6.380 1.00 88.88 93 LEU A N 1
ATOM 740 C CA . LEU A 1 93 ? 0.590 -9.828 -6.807 1.00 88.88 93 LEU A CA 1
ATOM 741 C C . LEU A 1 93 ? 0.712 -9.965 -8.325 1.00 88.88 93 LEU A C 1
ATOM 743 O O . LEU A 1 93 ? 1.019 -11.049 -8.824 1.00 88.88 93 LEU A O 1
ATOM 747 N N . GLU A 1 94 ? 0.478 -8.881 -9.060 1.00 89.12 94 GLU A N 1
ATOM 748 C CA . GLU A 1 94 ? 0.557 -8.888 -10.519 1.00 89.12 94 GLU A CA 1
ATOM 749 C C . GLU A 1 94 ? 1.972 -8.530 -10.973 1.00 89.12 94 GLU A C 1
ATOM 751 O O . GLU A 1 94 ? 2.415 -7.384 -10.871 1.00 89.12 94 GLU A O 1
ATOM 756 N N . LYS A 1 95 ? 2.683 -9.526 -11.516 1.00 87.19 95 LYS A N 1
ATOM 757 C CA . LYS A 1 95 ? 4.083 -9.380 -11.932 1.00 87.19 95 LYS A CA 1
ATOM 758 C C . LYS A 1 95 ? 4.282 -8.234 -12.926 1.00 87.19 95 LYS A C 1
ATOM 760 O O . LYS A 1 95 ? 5.194 -7.440 -12.752 1.00 87.19 95 LYS A O 1
ATOM 765 N N . ALA A 1 96 ? 3.420 -8.115 -13.933 1.00 88.12 96 ALA A N 1
ATOM 766 C CA . ALA A 1 96 ? 3.543 -7.053 -14.928 1.00 88.12 96 ALA A CA 1
ATOM 767 C C . ALA A 1 96 ? 3.308 -5.652 -14.322 1.00 88.12 96 ALA A C 1
ATOM 769 O O . ALA A 1 96 ? 3.946 -4.690 -14.740 1.00 88.12 96 ALA A O 1
ATOM 770 N N . ALA A 1 97 ? 2.463 -5.528 -13.291 1.00 89.50 97 ALA A N 1
ATOM 771 C CA . ALA A 1 97 ? 2.320 -4.274 -12.554 1.00 89.50 97 ALA A CA 1
ATOM 772 C C . ALA A 1 97 ? 3.572 -3.973 -11.710 1.00 89.50 97 ALA A C 1
ATOM 774 O O . ALA A 1 97 ? 4.028 -2.833 -11.678 1.00 89.50 97 ALA A O 1
ATOM 775 N N . ALA A 1 98 ? 4.167 -4.986 -11.069 1.00 90.69 98 ALA A N 1
ATOM 776 C CA . ALA A 1 98 ? 5.424 -4.837 -10.331 1.00 90.69 98 ALA A CA 1
ATOM 777 C C . ALA A 1 98 ? 6.601 -4.456 -11.252 1.00 90.69 98 ALA A C 1
ATOM 779 O O . ALA A 1 98 ? 7.353 -3.531 -10.940 1.00 90.69 98 ALA A O 1
ATOM 780 N N . ASP A 1 99 ? 6.717 -5.097 -12.420 1.00 90.00 99 ASP A N 1
ATOM 781 C CA . ASP A 1 99 ? 7.718 -4.778 -13.444 1.00 90.00 99 ASP A CA 1
ATOM 782 C C . ASP A 1 99 ? 7.552 -3.321 -13.926 1.00 90.00 99 ASP A C 1
ATOM 784 O O . ASP A 1 99 ? 8.528 -2.574 -14.025 1.00 90.00 99 ASP A O 1
ATOM 788 N N . ALA A 1 100 ? 6.312 -2.874 -14.148 1.00 90.19 100 ALA A N 1
ATOM 789 C CA . ALA A 1 100 ? 6.010 -1.491 -14.506 1.00 90.19 100 ALA A CA 1
ATOM 790 C C . ALA A 1 100 ? 6.361 -0.491 -13.389 1.00 90.19 100 ALA A C 1
ATOM 792 O O . ALA A 1 100 ? 6.954 0.557 -13.664 1.00 90.19 100 ALA A O 1
ATOM 793 N N . CYS A 1 101 ? 6.071 -0.820 -12.124 1.00 90.69 101 CYS A N 1
ATOM 794 C CA . CYS A 1 101 ? 6.520 -0.033 -10.973 1.00 90.69 101 CYS A CA 1
ATOM 795 C C . CYS A 1 101 ? 8.048 0.076 -10.934 1.00 90.69 101 CYS A C 1
ATOM 797 O O . CYS A 1 101 ? 8.572 1.166 -10.706 1.00 90.69 101 CYS A O 1
ATOM 799 N N . PHE A 1 102 ? 8.766 -1.021 -11.185 1.00 90.44 102 PHE A N 1
ATOM 800 C CA . PHE A 1 102 ? 10.227 -1.049 -11.174 1.00 90.44 102 PHE A CA 1
ATOM 801 C C . PHE A 1 102 ? 10.829 -0.186 -12.288 1.00 90.44 102 PHE A C 1
ATOM 803 O O . PHE A 1 102 ? 11.730 0.619 -12.032 1.00 90.44 102 PHE A O 1
ATOM 810 N N . VAL A 1 103 ? 10.314 -0.308 -13.514 1.00 89.06 103 VAL A N 1
ATOM 811 C CA . VAL A 1 103 ? 10.750 0.511 -14.653 1.00 89.06 103 VAL A CA 1
ATOM 812 C C . VAL A 1 103 ? 10.469 1.991 -14.391 1.00 89.06 103 VAL A C 1
ATOM 814 O O . VAL A 1 103 ? 11.367 2.816 -14.571 1.00 89.06 103 VAL A O 1
ATOM 817 N N . ASN A 1 104 ? 9.268 2.335 -13.913 1.00 88.00 104 ASN A N 1
ATOM 818 C CA . ASN A 1 104 ? 8.925 3.715 -13.574 1.00 88.00 104 ASN A CA 1
ATOM 819 C C . ASN A 1 104 ? 9.840 4.269 -12.472 1.00 88.00 104 ASN A C 1
ATOM 821 O O . ASN A 1 104 ? 10.382 5.364 -12.610 1.00 88.00 104 ASN A O 1
ATOM 825 N N . LEU A 1 105 ? 10.067 3.500 -11.405 1.00 87.06 105 LEU A N 1
ATOM 826 C CA . LEU A 1 105 ? 10.945 3.900 -10.310 1.00 87.06 105 LEU A CA 1
ATOM 827 C C . LEU A 1 105 ? 12.378 4.135 -10.804 1.00 87.06 105 LEU A C 1
ATOM 829 O O . LEU A 1 105 ? 12.960 5.162 -10.474 1.00 87.06 105 LEU A O 1
ATOM 833 N N . THR A 1 106 ? 12.906 3.240 -11.647 1.00 87.31 106 THR A N 1
ATOM 834 C CA . THR A 1 106 ? 14.263 3.325 -12.215 1.00 87.31 106 THR A CA 1
ATOM 835 C C . THR A 1 106 ? 14.447 4.558 -13.098 1.00 87.31 106 THR A C 1
ATOM 837 O O . THR A 1 106 ? 15.453 5.251 -12.973 1.00 87.31 106 THR A O 1
ATOM 840 N N . LYS A 1 107 ? 13.461 4.872 -13.950 1.00 85.56 107 LYS A N 1
ATOM 841 C CA . LYS A 1 107 ? 13.474 6.073 -14.806 1.00 85.56 107 LYS A CA 1
ATOM 842 C C . LYS A 1 107 ? 13.522 7.370 -13.993 1.00 85.56 107 LYS A C 1
ATOM 844 O O . LYS A 1 107 ? 14.132 8.336 -14.424 1.00 85.56 107 LYS A O 1
ATOM 849 N N . ASN A 1 108 ? 12.912 7.367 -12.809 1.00 79.81 108 ASN A N 1
ATOM 850 C CA . ASN A 1 108 ? 12.741 8.549 -11.967 1.00 79.81 108 ASN A CA 1
ATOM 851 C C . ASN A 1 108 ? 13.745 8.634 -10.798 1.00 79.81 108 ASN A C 1
ATOM 853 O O . ASN A 1 108 ? 13.563 9.472 -9.910 1.00 79.81 108 ASN A O 1
ATOM 857 N N . LEU A 1 109 ? 14.775 7.775 -10.763 1.00 75.81 109 LEU A N 1
ATOM 858 C CA . LEU A 1 109 ? 15.740 7.695 -9.654 1.00 75.81 109 LEU A CA 1
ATOM 859 C C . LEU A 1 109 ? 16.522 8.997 -9.433 1.00 75.81 109 LEU A C 1
ATOM 861 O O . LEU A 1 109 ? 16.774 9.363 -8.287 1.00 75.8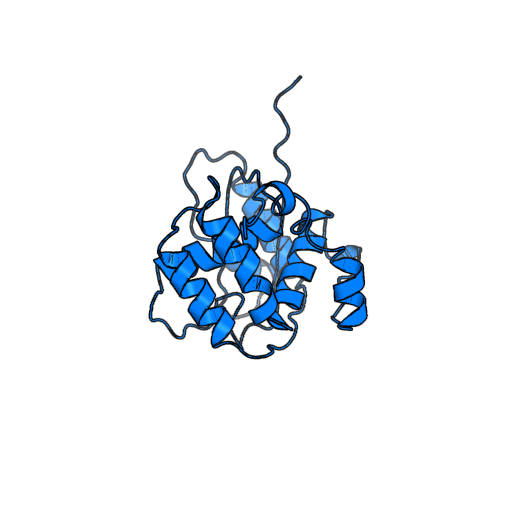1 109 LEU A O 1
ATOM 865 N N . GLU A 1 110 ? 16.906 9.673 -10.516 1.00 69.12 110 GLU A N 1
ATOM 866 C CA . GLU A 1 110 ? 17.815 10.831 -10.491 1.00 69.12 110 GLU A CA 1
ATOM 867 C C . GLU A 1 110 ? 17.097 12.179 -10.647 1.00 69.12 110 GLU A C 1
ATOM 869 O O . GLU A 1 110 ? 17.715 13.232 -10.516 1.00 69.12 110 GLU A O 1
ATOM 874 N N . GLU A 1 111 ? 15.788 12.174 -10.905 1.00 66.75 111 GLU A N 1
ATOM 875 C CA . GLU A 1 111 ? 15.025 13.412 -11.039 1.00 66.75 111 GLU A CA 1
ATOM 876 C C . GLU A 1 111 ? 14.818 14.072 -9.668 1.00 66.75 111 GLU A C 1
ATOM 878 O O . GLU A 1 111 ? 14.019 13.599 -8.845 1.00 66.75 111 GLU A O 1
ATOM 883 N N . ASP A 1 112 ? 15.519 15.186 -9.445 1.00 55.41 112 ASP A N 1
ATOM 884 C CA . ASP A 1 112 ? 15.323 16.091 -8.313 1.00 55.41 112 ASP A CA 1
ATOM 885 C C . ASP A 1 112 ? 13.978 16.826 -8.454 1.00 55.41 112 ASP A C 1
ATOM 887 O O . ASP A 1 112 ? 13.860 17.894 -9.051 1.00 55.41 112 ASP A O 1
ATOM 891 N N . GLY A 1 113 ? 12.932 16.224 -7.892 1.00 55.28 113 GLY A N 1
ATOM 892 C CA . GLY A 1 113 ? 11.576 16.764 -7.829 1.00 55.28 113 GLY A CA 1
ATOM 893 C C . GLY A 1 113 ? 10.793 16.150 -6.668 1.00 55.28 113 GLY A C 1
ATOM 894 O O . GLY A 1 113 ? 11.197 15.122 -6.118 1.00 55.28 113 GLY A O 1
ATOM 895 N N . GLY A 1 114 ? 9.693 16.802 -6.269 1.00 55.25 114 GLY A N 1
ATOM 896 C CA . GLY A 1 114 ? 8.773 16.296 -5.240 1.00 55.25 114 GLY A CA 1
ATOM 897 C C . GLY A 1 114 ? 8.128 14.958 -5.624 1.00 55.25 114 GLY A C 1
ATOM 898 O O . GLY A 1 114 ? 8.347 14.458 -6.724 1.00 55.25 114 GLY A O 1
ATOM 899 N N . ASP A 1 115 ? 7.339 14.370 -4.722 1.00 56.44 115 ASP A N 1
ATOM 900 C CA . ASP A 1 115 ? 6.566 13.157 -5.025 1.00 56.44 115 ASP A CA 1
ATOM 901 C C . ASP A 1 115 ? 5.701 13.399 -6.280 1.00 56.44 115 ASP A C 1
ATOM 903 O O . ASP A 1 115 ? 4.871 14.311 -6.305 1.00 56.44 115 ASP A O 1
ATOM 907 N N . ILE A 1 116 ? 5.942 12.627 -7.345 1.00 52.75 116 ILE A N 1
ATOM 908 C CA . ILE A 1 116 ? 5.279 12.799 -8.645 1.00 52.75 116 ILE A CA 1
ATOM 909 C C . ILE A 1 116 ? 4.079 11.855 -8.715 1.00 52.75 116 ILE A C 1
ATOM 911 O O . ILE A 1 116 ? 4.170 10.678 -8.358 1.00 52.75 116 ILE A O 1
ATOM 915 N N . ALA A 1 117 ? 2.953 12.367 -9.208 1.00 55.00 117 ALA A N 1
ATOM 916 C CA . ALA A 1 117 ? 1.837 11.536 -9.623 1.00 55.00 117 ALA A CA 1
ATOM 917 C C . ALA A 1 117 ? 2.220 10.744 -10.880 1.00 55.00 117 ALA A C 1
ATOM 919 O O . ALA A 1 117 ? 2.354 11.332 -11.946 1.00 55.00 117 ALA A O 1
ATOM 920 N N . GLY A 1 118 ? 2.328 9.427 -10.717 1.00 63.38 118 GLY A N 1
ATOM 921 C CA . GLY A 1 118 ? 2.006 8.427 -11.730 1.00 63.38 118 GLY A CA 1
ATOM 922 C C . GLY A 1 118 ? 2.918 8.292 -12.957 1.00 63.38 118 GLY A C 1
ATOM 923 O O . GLY A 1 118 ? 3.372 9.257 -13.557 1.00 63.38 118 GLY A O 1
ATOM 924 N N . GLY A 1 119 ? 3.147 7.047 -13.363 1.00 76.31 119 GLY A N 1
ATOM 925 C CA . GLY A 1 119 ? 3.865 6.652 -14.581 1.00 76.31 119 GLY A CA 1
ATOM 926 C C . GLY A 1 119 ? 3.947 5.132 -14.761 1.00 76.31 119 GLY A C 1
ATOM 927 O O . GLY A 1 119 ? 4.066 4.639 -15.883 1.00 76.31 119 GLY A O 1
ATOM 928 N N . ALA A 1 120 ? 3.788 4.371 -13.675 1.00 84.38 120 ALA A N 1
ATOM 929 C CA . ALA A 1 120 ? 3.728 2.917 -13.709 1.00 84.38 120 ALA A CA 1
ATOM 930 C C . ALA A 1 120 ? 2.456 2.410 -14.402 1.00 84.38 120 ALA A C 1
ATOM 932 O O . ALA A 1 120 ? 2.507 1.373 -15.049 1.00 84.38 120 ALA A O 1
ATOM 933 N N . VAL A 1 121 ? 1.329 3.133 -14.338 1.00 85.94 121 VAL A N 1
ATOM 934 C CA . VAL A 1 121 ? 0.112 2.744 -15.078 1.00 85.94 121 VAL A CA 1
ATOM 935 C C . VAL A 1 121 ? 0.338 2.788 -16.591 1.00 85.94 121 VAL A C 1
ATOM 937 O O . VAL A 1 121 ? -0.059 1.863 -17.297 1.00 85.94 121 VAL A O 1
ATOM 940 N N . GLU A 1 122 ? 0.996 3.830 -17.103 1.00 84.81 122 GLU A N 1
ATOM 941 C CA . GLU A 1 122 ? 1.292 3.939 -18.538 1.00 84.81 122 GLU A CA 1
ATOM 942 C C . GLU A 1 122 ? 2.319 2.895 -18.985 1.00 84.81 122 GLU A C 1
ATOM 944 O O . GLU A 1 122 ? 2.173 2.284 -20.044 1.00 84.81 122 GLU A O 1
ATOM 949 N N . GLU A 1 123 ? 3.307 2.612 -18.137 1.00 87.00 123 GLU A N 1
ATOM 950 C CA . GLU A 1 123 ? 4.258 1.523 -18.353 1.00 87.00 123 GLU A CA 1
ATOM 951 C C . GLU A 1 123 ? 3.568 0.144 -18.333 1.00 87.00 123 GLU A C 1
ATOM 953 O O . GLU A 1 123 ? 3.828 -0.710 -19.175 1.00 87.00 123 GLU A O 1
ATOM 958 N N . TYR A 1 124 ? 2.609 -0.072 -17.437 1.00 86.38 124 TYR A N 1
ATOM 959 C CA . TYR A 1 124 ? 1.845 -1.317 -17.368 1.00 86.38 124 TYR A CA 1
ATOM 960 C C . TYR A 1 124 ? 0.964 -1.521 -18.613 1.00 86.38 124 TYR A C 1
ATOM 962 O O . TYR A 1 124 ? 0.878 -2.628 -19.160 1.00 86.38 124 TYR A O 1
ATOM 970 N N . LYS A 1 125 ? 0.339 -0.446 -19.114 1.00 83.88 125 LYS A N 1
ATOM 971 C CA . LYS A 1 125 ? -0.430 -0.462 -20.369 1.00 83.88 125 LYS A CA 1
ATOM 972 C C . LYS A 1 125 ? 0.449 -0.796 -21.574 1.00 83.88 125 LYS A C 1
ATOM 974 O O . LYS A 1 125 ? 0.026 -1.581 -22.424 1.00 83.88 125 LYS A O 1
ATOM 979 N N . SER A 1 126 ? 1.654 -0.229 -21.648 1.00 81.50 126 SER A N 1
ATOM 980 C CA . SER A 1 126 ? 2.566 -0.462 -22.773 1.00 81.50 126 SER A CA 1
ATOM 981 C C . SER A 1 126 ? 3.067 -1.910 -22.819 1.00 81.50 126 SER A C 1
ATOM 983 O O . SER A 1 126 ? 3.131 -2.492 -23.901 1.00 81.50 126 SER A O 1
ATOM 985 N N . GLN A 1 127 ? 3.338 -2.516 -21.658 1.00 80.50 127 GLN A N 1
ATOM 986 C CA . GLN A 1 127 ? 3.866 -3.880 -21.549 1.00 80.50 127 GLN A CA 1
ATOM 987 C C . GLN A 1 127 ? 2.819 -4.971 -21.797 1.00 80.50 127 GLN A C 1
ATOM 989 O O . GLN A 1 127 ? 3.137 -6.029 -22.335 1.00 80.50 127 GLN A O 1
ATOM 994 N N . THR A 1 128 ? 1.567 -4.746 -21.395 1.00 77.25 128 THR A N 1
ATOM 995 C CA . THR A 1 128 ? 0.529 -5.790 -21.461 1.00 77.25 128 THR A CA 1
ATOM 996 C C . THR A 1 128 ? -0.259 -5.802 -22.769 1.00 77.25 128 THR A C 1
ATOM 998 O O . THR A 1 128 ? -1.050 -6.721 -22.981 1.00 77.25 128 THR A O 1
ATOM 1001 N N . HIS A 1 129 ? -0.092 -4.788 -23.633 1.00 66.31 129 HIS A N 1
ATOM 1002 C CA . HIS A 1 129 ? -0.915 -4.554 -24.832 1.00 66.31 129 HIS A CA 1
ATOM 1003 C C . HIS A 1 129 ? -2.433 -4.644 -24.571 1.00 66.31 129 HIS A C 1
ATOM 1005 O O . HIS A 1 129 ? -3.229 -4.857 -25.490 1.00 66.31 129 HIS A O 1
ATOM 1011 N N . ARG A 1 130 ? -2.863 -4.496 -23.311 1.00 62.88 130 ARG A N 1
ATOM 1012 C CA . ARG A 1 130 ? -4.272 -4.545 -22.935 1.00 62.88 130 ARG A CA 1
ATOM 1013 C C . ARG A 1 130 ? -4.908 -3.217 -23.320 1.00 62.88 130 ARG A C 1
ATOM 1015 O O . ARG A 1 130 ? -4.489 -2.159 -22.853 1.00 62.88 130 ARG A O 1
ATOM 1022 N N . ASN A 1 131 ? -5.977 -3.275 -24.113 1.00 54.66 131 ASN A N 1
ATOM 1023 C CA . ASN A 1 131 ? -6.915 -2.164 -24.245 1.00 54.66 131 ASN A CA 1
ATOM 1024 C C . ASN A 1 131 ? -7.626 -1.984 -22.892 1.00 54.66 131 ASN A C 1
ATOM 1026 O O . ASN A 1 131 ? -8.725 -2.496 -22.699 1.00 54.66 131 ASN A O 1
ATOM 1030 N N . MET A 1 132 ? -6.996 -1.296 -21.934 1.00 55.06 132 MET A N 1
ATOM 1031 C CA . MET A 1 132 ? -7.597 -0.961 -20.637 1.00 55.06 132 MET A CA 1
ATOM 1032 C C . MET A 1 132 ? -8.659 0.127 -20.811 1.00 55.06 132 MET A C 1
ATOM 1034 O O . MET A 1 132 ? -8.502 1.249 -20.338 1.00 55.06 132 MET A O 1
ATOM 1038 N N . LYS A 1 133 ? -9.744 -0.184 -21.521 1.00 49.31 133 LYS A N 1
ATOM 1039 C CA . LYS A 1 133 ? -10.921 0.685 -21.535 1.00 49.31 133 LYS A CA 1
ATOM 1040 C C . LYS A 1 133 ? -11.765 0.561 -20.256 1.00 49.31 133 LYS A C 1
ATOM 1042 O O . LYS A 1 133 ? -12.649 1.385 -20.085 1.00 49.31 133 LYS A O 1
ATOM 1047 N N . GLU A 1 134 ? -11.484 -0.390 -19.353 1.00 44.88 134 GLU A N 1
ATOM 1048 C CA . GLU A 1 134 ? -12.375 -0.694 -18.209 1.00 44.88 134 GLU A CA 1
ATOM 1049 C C . GLU A 1 134 ? -11.685 -1.027 -16.865 1.00 44.88 134 GLU A C 1
ATOM 1051 O O . GLU A 1 134 ? -12.376 -1.248 -15.875 1.00 44.88 134 GLU A O 1
ATOM 1056 N N . HIS A 1 135 ? -10.349 -1.015 -16.767 1.00 51.62 135 HIS A N 1
ATOM 1057 C CA . HIS A 1 135 ? -9.662 -1.158 -15.475 1.00 51.62 135 HIS A CA 1
ATOM 1058 C C . HIS A 1 135 ? -9.048 0.172 -15.069 1.00 51.62 135 HIS A C 1
ATOM 1060 O O . HIS A 1 135 ? -8.000 0.580 -15.568 1.00 51.62 135 HIS A O 1
ATOM 1066 N N . GLU A 1 136 ? -9.738 0.866 -14.175 1.00 73.19 136 GLU A N 1
ATOM 1067 C CA . GLU A 1 136 ? -9.223 2.055 -13.526 1.00 73.19 136 GLU A CA 1
ATOM 1068 C C . GLU A 1 136 ? -8.052 1.644 -12.600 1.00 73.19 136 GLU A C 1
ATOM 1070 O O . GLU A 1 136 ? -8.238 1.176 -11.477 1.00 73.19 136 GLU A O 1
ATOM 1075 N N . ALA A 1 137 ? -6.826 1.732 -13.114 1.00 76.75 137 ALA A N 1
ATOM 1076 C CA . ALA A 1 137 ? -5.604 1.527 -12.346 1.00 76.75 137 ALA A CA 1
ATOM 1077 C C . ALA A 1 137 ? -5.093 2.875 -11.822 1.00 76.75 137 ALA A C 1
ATOM 1079 O O . ALA A 1 137 ? -5.176 3.890 -12.515 1.00 76.75 137 ALA A O 1
ATOM 1080 N N . ALA A 1 138 ? -4.532 2.873 -10.617 1.00 80.75 138 ALA A N 1
ATOM 1081 C CA . ALA A 1 138 ? -3.875 4.032 -10.031 1.00 80.75 138 ALA A CA 1
ATOM 1082 C C . ALA A 1 138 ? -2.492 3.635 -9.529 1.00 80.75 138 ALA A C 1
ATOM 1084 O O . ALA A 1 138 ? -2.298 2.520 -9.041 1.00 80.75 138 ALA A O 1
ATOM 1085 N N . ASP A 1 139 ? -1.546 4.560 -9.615 1.00 83.94 139 ASP A N 1
ATOM 1086 C CA . ASP A 1 139 ? -0.212 4.381 -9.072 1.00 83.94 139 ASP A CA 1
ATOM 1087 C C . ASP A 1 139 ? 0.253 5.597 -8.276 1.00 83.94 139 ASP A C 1
ATOM 1089 O O . ASP A 1 139 ? -0.196 6.730 -8.458 1.00 83.94 139 ASP A O 1
ATOM 1093 N N . VAL A 1 140 ? 1.163 5.322 -7.347 1.00 83.31 140 VAL A N 1
ATOM 1094 C CA . VAL A 1 140 ? 1.772 6.310 -6.465 1.00 83.31 140 VAL A CA 1
ATOM 1095 C C . VAL A 1 140 ? 3.269 6.047 -6.440 1.00 83.31 140 VAL A C 1
ATOM 1097 O O . VAL A 1 140 ? 3.705 4.910 -6.263 1.00 83.31 140 VAL A O 1
ATOM 1100 N N . LEU A 1 141 ? 4.055 7.111 -6.586 1.00 85.06 141 LEU A N 1
ATOM 1101 C CA . LEU A 1 141 ? 5.502 7.085 -6.432 1.00 85.06 141 LEU A CA 1
ATOM 1102 C C . LEU A 1 141 ? 5.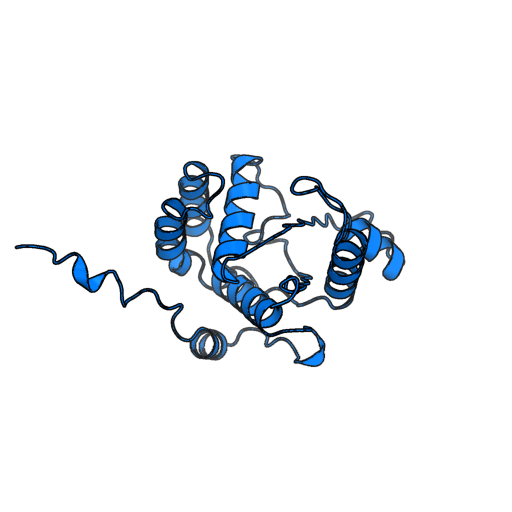884 7.906 -5.198 1.00 85.06 141 LEU A C 1
ATOM 1104 O O . LEU A 1 141 ? 5.560 9.087 -5.110 1.00 85.06 141 LEU A O 1
ATOM 1108 N N . LYS A 1 142 ? 6.606 7.286 -4.260 1.00 84.69 142 LYS A N 1
ATOM 1109 C CA . LYS A 1 142 ? 7.217 7.974 -3.116 1.00 84.69 142 LYS A CA 1
ATOM 1110 C C . LYS A 1 142 ? 8.730 7.906 -3.244 1.00 84.69 142 LYS A C 1
ATOM 1112 O O . LYS A 1 142 ? 9.300 6.814 -3.253 1.00 84.69 142 LYS A O 1
ATOM 1117 N N . LYS A 1 143 ? 9.390 9.061 -3.327 1.00 82.12 143 LYS A N 1
ATOM 1118 C CA . LYS A 1 143 ? 10.859 9.130 -3.370 1.00 82.12 143 LYS A CA 1
ATOM 1119 C C . LYS A 1 143 ? 11.427 9.261 -1.953 1.00 82.12 143 LYS A C 1
ATOM 1121 O O . LYS A 1 143 ? 10.758 9.732 -1.038 1.00 82.12 143 LYS A O 1
ATOM 1126 N N . ARG A 1 144 ? 12.689 8.849 -1.769 1.00 80.31 144 ARG A N 1
ATOM 1127 C CA . ARG A 1 144 ? 13.468 9.040 -0.521 1.00 80.31 144 ARG A CA 1
ATOM 1128 C C . ARG A 1 144 ? 12.778 8.505 0.746 1.00 80.31 144 ARG A C 1
ATOM 1130 O O . ARG A 1 144 ? 12.932 9.069 1.827 1.00 80.31 144 ARG A O 1
ATOM 1137 N N . TRP A 1 145 ? 12.032 7.410 0.623 1.00 85.56 145 TRP A N 1
ATOM 1138 C CA . TRP A 1 145 ? 11.375 6.778 1.761 1.00 85.56 145 TRP A CA 1
ATOM 1139 C C . TRP A 1 145 ? 12.391 6.199 2.757 1.00 85.56 145 TRP A C 1
ATOM 1141 O O . TRP A 1 145 ? 13.330 5.511 2.361 1.00 85.56 145 TRP A O 1
ATOM 1151 N N . GLN A 1 146 ? 12.195 6.470 4.051 1.00 82.88 146 GLN A N 1
ATOM 1152 C CA . GLN A 1 146 ? 13.076 6.006 5.139 1.00 82.88 146 GLN A CA 1
ATOM 1153 C C . GLN A 1 146 ? 12.337 5.193 6.219 1.00 82.88 146 GLN A C 1
ATOM 1155 O O . GLN A 1 146 ? 12.943 4.799 7.214 1.00 82.88 146 GLN A O 1
ATOM 1160 N N . GLY A 1 147 ? 11.031 4.964 6.052 1.00 84.12 147 GLY A N 1
ATOM 1161 C CA . GLY A 1 147 ? 10.200 4.214 6.998 1.00 84.12 147 GLY A CA 1
ATOM 1162 C C . GLY A 1 147 ? 10.128 2.716 6.696 1.00 84.12 147 GLY A C 1
ATOM 1163 O O . GLY A 1 147 ? 10.752 2.215 5.760 1.00 84.12 147 GLY A O 1
ATOM 1164 N N . LYS A 1 148 ? 9.317 1.991 7.471 1.00 89.19 148 LYS A N 1
ATOM 1165 C CA . LYS A 1 148 ? 9.034 0.565 7.231 1.00 89.19 148 LYS A CA 1
ATOM 1166 C C . LYS A 1 148 ? 7.924 0.378 6.190 1.00 89.19 148 LYS A C 1
ATOM 1168 O O . LYS A 1 148 ? 7.234 1.332 5.827 1.00 89.19 148 LYS A O 1
ATOM 1173 N N . SER A 1 149 ? 7.710 -0.864 5.760 1.00 90.06 149 SER A N 1
ATOM 1174 C CA . SER A 1 149 ? 6.643 -1.255 4.826 1.00 90.06 149 SER A CA 1
ATOM 1175 C C . SER A 1 149 ? 5.246 -0.874 5.341 1.00 90.06 149 SER A C 1
ATOM 1177 O O . SER A 1 149 ? 4.397 -0.417 4.583 1.00 90.06 149 SER A O 1
ATOM 1179 N N . LEU A 1 150 ? 5.011 -0.983 6.654 1.00 91.69 150 LEU A N 1
ATOM 1180 C CA . LEU A 1 150 ? 3.752 -0.551 7.266 1.00 91.69 150 LEU A CA 1
ATOM 1181 C C . LEU A 1 150 ? 3.559 0.966 7.178 1.00 91.69 150 LEU A C 1
ATOM 1183 O O . LEU A 1 150 ? 2.480 1.431 6.829 1.00 91.69 150 LEU A O 1
ATOM 1187 N N . ASP A 1 151 ? 4.605 1.735 7.469 1.00 91.38 151 ASP A N 1
ATOM 1188 C CA . ASP A 1 151 ? 4.531 3.194 7.488 1.00 91.38 151 ASP A CA 1
ATOM 1189 C C . ASP A 1 151 ? 4.189 3.754 6.090 1.00 91.38 151 ASP A C 1
ATOM 1191 O O . ASP A 1 151 ? 3.443 4.726 5.998 1.00 91.38 151 ASP A O 1
ATOM 1195 N N . ILE A 1 152 ? 4.671 3.129 5.001 1.00 90.50 152 ILE A N 1
ATOM 1196 C CA . ILE A 1 152 ? 4.372 3.593 3.631 1.00 90.50 152 ILE A CA 1
ATOM 1197 C C . ILE A 1 152 ? 2.933 3.260 3.224 1.00 90.50 152 ILE A C 1
ATOM 1199 O O . ILE A 1 152 ? 2.282 4.059 2.559 1.00 90.50 152 ILE A O 1
ATOM 1203 N N . ILE A 1 153 ? 2.399 2.121 3.672 1.00 92.94 153 ILE A N 1
ATOM 1204 C CA . ILE A 1 153 ? 0.988 1.760 3.469 1.00 92.94 153 ILE A CA 1
ATOM 1205 C C . ILE A 1 153 ? 0.081 2.788 4.149 1.00 92.94 153 ILE A C 1
ATOM 1207 O O . ILE A 1 153 ? -0.896 3.249 3.555 1.00 92.94 153 ILE A O 1
ATOM 1211 N N . LEU A 1 154 ? 0.417 3.173 5.384 1.00 93.88 154 LEU A N 1
ATOM 1212 C CA . LEU A 1 154 ? -0.332 4.185 6.124 1.00 93.88 154 LEU A CA 1
ATOM 1213 C C . LEU A 1 154 ? -0.222 5.562 5.461 1.00 93.88 154 LEU A C 1
ATOM 1215 O O . LEU A 1 154 ? -1.246 6.222 5.298 1.00 93.88 154 LEU A O 1
ATOM 1219 N N . GLU A 1 155 ? 0.971 5.959 5.010 1.00 92.06 155 GLU A N 1
ATOM 1220 C CA . GLU A 1 155 ? 1.169 7.186 4.226 1.00 92.06 155 GLU A CA 1
ATOM 1221 C C . GLU A 1 155 ? 0.302 7.192 2.960 1.00 92.06 155 GLU A C 1
ATOM 1223 O O . GLU A 1 155 ? -0.347 8.191 2.665 1.00 92.06 155 GLU A O 1
ATOM 1228 N N . PHE A 1 156 ? 0.226 6.081 2.219 1.00 90.12 156 PHE A N 1
ATOM 1229 C CA . PHE A 1 156 ? -0.601 5.998 1.010 1.00 90.12 156 PHE A CA 1
ATOM 1230 C C . PHE A 1 156 ? -2.088 6.188 1.302 1.00 90.12 156 PHE A C 1
ATOM 1232 O O . PHE A 1 156 ? -2.762 6.929 0.584 1.00 90.12 156 PHE A O 1
ATOM 1239 N N . LEU A 1 157 ? -2.599 5.584 2.377 1.00 91.56 157 LEU A N 1
ATOM 1240 C CA . LEU A 1 157 ? -3.978 5.808 2.812 1.00 91.56 157 LEU A CA 1
ATOM 1241 C C . LEU A 1 157 ? -4.202 7.265 3.232 1.00 91.56 157 LEU A C 1
ATOM 1243 O O . LEU A 1 157 ? -5.193 7.874 2.832 1.00 91.56 157 LEU A O 1
ATOM 1247 N N . VAL A 1 158 ? -3.278 7.836 4.005 1.00 91.75 158 VAL A N 1
ATOM 1248 C CA . VAL A 1 158 ? -3.334 9.228 4.468 1.00 91.75 158 VAL A CA 1
ATOM 1249 C C . VAL A 1 158 ? -3.351 10.198 3.288 1.00 91.75 158 VAL A C 1
ATOM 1251 O O . VAL A 1 158 ? -4.242 11.043 3.216 1.00 91.75 158 VAL A O 1
ATOM 1254 N N . CYS A 1 159 ? -2.434 10.046 2.331 1.00 88.44 159 CYS A N 1
ATOM 1255 C CA . CYS A 1 159 ? -2.373 10.856 1.116 1.00 88.44 159 CYS A CA 1
ATOM 1256 C C . CYS A 1 159 ? -3.647 10.721 0.277 1.00 88.44 159 CYS A C 1
ATOM 1258 O O . CYS A 1 159 ? -4.206 11.729 -0.158 1.00 88.44 159 CYS A O 1
ATOM 1260 N N . PHE A 1 160 ? -4.145 9.494 0.088 1.00 87.19 160 PHE A N 1
ATOM 1261 C CA . PHE A 1 160 ? -5.377 9.254 -0.660 1.00 87.19 160 PHE A CA 1
ATOM 1262 C C . PHE A 1 160 ? -6.565 9.979 -0.019 1.00 87.19 160 PHE A C 1
ATOM 1264 O O . PHE A 1 160 ? -7.228 10.786 -0.670 1.00 87.19 160 PHE A O 1
ATOM 1271 N N . TYR A 1 161 ? -6.812 9.752 1.272 1.00 88.00 161 TYR A N 1
ATOM 1272 C CA . TYR A 1 161 ? -7.968 10.317 1.967 1.00 88.00 161 TYR A CA 1
ATOM 1273 C C . TYR A 1 161 ? -7.831 11.814 2.277 1.00 88.00 161 TYR A C 1
ATOM 1275 O O . TYR A 1 161 ? -8.844 12.488 2.448 1.00 88.00 161 TYR A O 1
ATOM 1283 N N . ALA A 1 162 ? -6.615 12.366 2.284 1.00 87.88 162 ALA A N 1
ATOM 1284 C CA . ALA A 1 162 ? -6.402 13.811 2.334 1.00 87.88 162 ALA A CA 1
ATOM 1285 C C . ALA A 1 162 ? -6.948 14.522 1.084 1.00 87.88 162 ALA A C 1
ATOM 1287 O O . ALA A 1 162 ? -7.474 15.629 1.192 1.00 87.88 162 ALA A O 1
ATOM 1288 N N . VAL A 1 163 ? -6.839 13.888 -0.088 1.00 83.06 163 VAL A N 1
ATOM 1289 C CA . VAL A 1 163 ? -7.327 14.429 -1.368 1.00 83.06 163 VAL A CA 1
ATOM 1290 C C . VAL A 1 163 ? -8.777 14.014 -1.633 1.00 83.06 163 VAL A C 1
ATOM 1292 O O . VAL A 1 163 ? -9.561 14.781 -2.186 1.00 83.06 163 VAL A O 1
ATOM 1295 N N . GLN A 1 164 ? -9.151 12.801 -1.229 1.00 75.69 164 GLN A N 1
ATOM 1296 C CA . GLN A 1 164 ? -10.405 12.141 -1.593 1.00 75.69 164 GLN A CA 1
ATOM 1297 C C . GLN A 1 164 ? -11.312 11.869 -0.385 1.00 75.69 164 GLN A C 1
ATOM 1299 O O . GLN A 1 164 ? -11.908 10.800 -0.275 1.00 75.69 164 GLN A O 1
ATOM 1304 N N . ALA A 1 165 ? -11.443 12.844 0.519 1.00 66.56 165 ALA A N 1
ATOM 1305 C CA . ALA A 1 165 ? -12.079 12.651 1.825 1.00 66.56 165 ALA A CA 1
ATOM 1306 C C . ALA A 1 165 ? -13.495 12.026 1.785 1.00 66.56 165 ALA A C 1
ATOM 1308 O O . ALA A 1 165 ? -13.854 11.254 2.670 1.00 66.56 165 ALA A O 1
ATOM 1309 N N . ASN A 1 166 ? -14.278 12.318 0.739 1.00 61.41 166 ASN A N 1
ATOM 1310 C CA . ASN A 1 166 ? -15.679 11.891 0.596 1.00 61.41 166 ASN A CA 1
ATOM 1311 C C . ASN A 1 166 ? -15.937 11.031 -0.649 1.00 61.41 166 ASN A C 1
ATOM 1313 O O . ASN A 1 166 ? -17.072 10.913 -1.094 1.00 61.41 166 ASN A O 1
ATOM 1317 N N . SER A 1 167 ? -14.886 10.510 -1.273 1.00 60.75 167 SER A N 1
ATOM 1318 C CA . SER A 1 167 ? -15.008 9.773 -2.525 1.00 60.75 167 SER A CA 1
ATOM 1319 C C . SER A 1 167 ? -15.146 8.277 -2.236 1.00 60.75 167 SER A C 1
ATOM 1321 O O . SER A 1 167 ? -14.305 7.690 -1.555 1.00 60.75 167 SER A O 1
ATOM 1323 N N . ASP A 1 168 ? -16.196 7.665 -2.784 1.00 55.00 168 ASP A N 1
ATOM 1324 C CA . ASP A 1 168 ? -16.413 6.210 -2.796 1.00 55.00 168 ASP A CA 1
ATOM 1325 C C . ASP A 1 168 ? -15.517 5.500 -3.835 1.00 55.00 168 ASP A C 1
ATOM 1327 O O . ASP A 1 168 ? -15.805 4.383 -4.262 1.00 55.00 168 ASP A O 1
ATOM 1331 N N . LYS A 1 169 ? -14.437 6.151 -4.301 1.00 56.59 169 LYS A N 1
ATOM 1332 C CA . LYS A 1 169 ? -13.650 5.658 -5.435 1.00 56.59 169 LYS A CA 1
ATOM 1333 C C . LYS A 1 169 ? -12.857 4.381 -5.148 1.00 56.59 169 LYS A C 1
ATOM 1335 O O . LYS A 1 169 ? -12.281 4.135 -4.089 1.00 56.59 169 LYS A O 1
ATOM 1340 N N . THR A 1 170 ? -12.769 3.658 -6.248 1.00 58.78 170 THR A N 1
ATOM 1341 C CA . THR A 1 170 ? -12.358 2.302 -6.617 1.00 58.78 170 THR A CA 1
ATOM 1342 C C . THR A 1 170 ? -10.850 1.989 -6.549 1.00 58.78 170 THR A C 1
ATOM 1344 O O . THR A 1 170 ? -10.448 0.903 -6.963 1.00 58.78 170 THR A O 1
ATOM 1347 N N . HIS A 1 171 ? -9.990 2.893 -6.040 1.00 68.81 171 HIS A N 1
ATOM 1348 C CA . HIS A 1 171 ? -8.511 2.758 -6.155 1.00 68.81 171 HIS A CA 1
ATOM 1349 C C . HIS A 1 171 ? -7.720 2.803 -4.850 1.00 68.81 171 HIS A C 1
ATOM 1351 O O . HIS A 1 171 ? -6.492 2.858 -4.873 1.00 68.81 171 HIS A O 1
ATOM 1357 N N . THR A 1 172 ? -8.385 2.815 -3.700 1.00 85.38 172 THR A N 1
ATOM 1358 C CA . THR A 1 172 ? -7.676 2.715 -2.419 1.00 85.38 172 THR A CA 1
ATOM 1359 C C . THR A 1 172 ? -7.328 1.262 -2.089 1.00 85.38 172 THR A C 1
ATOM 1361 O O . THR A 1 172 ? -7.999 0.334 -2.542 1.00 85.38 172 THR A O 1
ATOM 1364 N N . LEU A 1 173 ? -6.322 1.048 -1.233 1.00 90.06 173 LEU A N 1
ATOM 1365 C CA . LEU A 1 173 ? -5.978 -0.281 -0.702 1.00 90.06 173 LEU A CA 1
ATOM 1366 C C . LEU A 1 173 ? -7.149 -0.937 0.057 1.00 90.06 173 LEU A C 1
ATOM 1368 O O . LEU A 1 173 ? -7.183 -2.158 0.204 1.00 90.06 173 LEU A O 1
ATOM 1372 N N . LEU A 1 174 ? -8.118 -0.130 0.506 1.00 90.06 174 LEU A N 1
ATOM 1373 C CA . LEU A 1 174 ? -9.357 -0.561 1.164 1.00 90.06 174 LEU A CA 1
ATOM 1374 C C . LEU A 1 174 ? -10.553 -0.686 0.200 1.00 90.06 174 LEU A C 1
ATOM 1376 O O . LEU A 1 174 ? -11.692 -0.752 0.646 1.00 90.06 174 LEU A O 1
ATOM 1380 N N . SER A 1 175 ? -10.329 -0.673 -1.116 1.00 88.44 175 SER A N 1
ATOM 1381 C CA . SER A 1 175 ? -11.410 -0.802 -2.094 1.00 88.44 175 SER A CA 1
ATOM 1382 C C . SER A 1 175 ? -11.809 -2.266 -2.290 1.00 88.44 175 SER A C 1
ATOM 1384 O O . SER A 1 175 ? -10.943 -3.134 -2.440 1.00 88.44 175 SER A O 1
ATOM 1386 N N . GLU A 1 176 ? -13.113 -2.540 -2.340 1.00 87.69 176 GLU A N 1
ATOM 1387 C CA . GLU A 1 176 ? -13.660 -3.867 -2.660 1.00 87.69 176 GLU A CA 1
ATOM 1388 C C . GLU A 1 176 ? -13.319 -4.318 -4.086 1.00 87.69 176 GLU A C 1
ATOM 1390 O O . GLU A 1 176 ? -13.110 -5.505 -4.313 1.00 87.69 176 GLU A O 1
ATOM 1395 N N . SER A 1 177 ? -13.191 -3.381 -5.033 1.00 86.62 177 SER A N 1
ATOM 1396 C CA . SER A 1 177 ? -12.8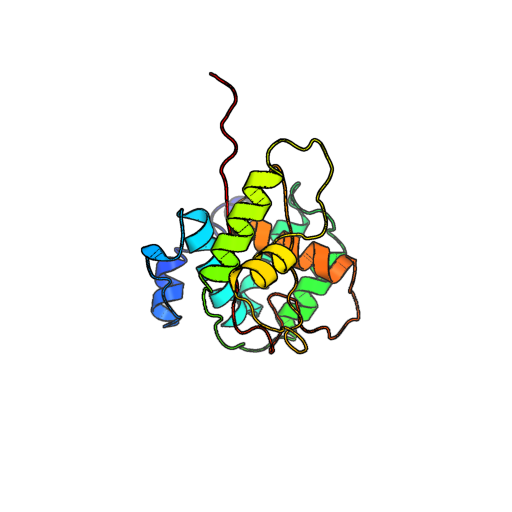71 -3.676 -6.436 1.00 86.62 177 SER A CA 1
ATOM 1397 C C . SER A 1 177 ? -11.382 -3.907 -6.701 1.00 86.62 177 SER A C 1
ATOM 1399 O O . SER A 1 177 ? -11.005 -4.235 -7.825 1.00 86.62 177 SER A O 1
ATOM 1401 N N . LEU A 1 178 ? -10.517 -3.716 -5.701 1.00 88.69 178 LEU A N 1
ATOM 1402 C CA . LEU A 1 178 ? -9.090 -3.974 -5.853 1.00 88.69 178 LEU A CA 1
ATOM 1403 C C . LEU A 1 178 ? -8.843 -5.486 -5.879 1.00 88.69 178 LEU A C 1
ATOM 1405 O O . LEU A 1 178 ? -9.063 -6.166 -4.878 1.00 88.69 178 LEU A O 1
ATOM 1409 N N . VAL A 1 179 ? -8.359 -5.987 -7.015 1.00 89.44 179 VAL A N 1
ATOM 1410 C CA . VAL A 1 179 ? -8.097 -7.420 -7.245 1.00 89.44 179 VAL A CA 1
ATOM 1411 C C . VAL A 1 179 ? -6.610 -7.767 -7.264 1.00 89.44 179 VAL A C 1
ATOM 1413 O O . VAL A 1 179 ? -6.233 -8.876 -6.898 1.00 89.44 179 VAL A O 1
ATOM 1416 N N . ALA A 1 180 ? -5.755 -6.820 -7.648 1.00 89.88 180 ALA A N 1
ATOM 1417 C CA . ALA A 1 180 ? -4.324 -7.043 -7.778 1.00 89.88 180 ALA A CA 1
ATOM 1418 C C . ALA A 1 180 ? -3.525 -5.780 -7.454 1.00 89.88 180 ALA A C 1
ATOM 1420 O O . ALA A 1 180 ? -4.021 -4.661 -7.604 1.00 89.88 180 ALA A O 1
ATOM 1421 N N . ILE A 1 181 ? -2.278 -5.968 -7.025 1.00 91.56 181 ILE A N 1
ATOM 1422 C CA . ILE A 1 181 ? -1.312 -4.893 -6.796 1.00 91.56 181 ILE A CA 1
ATOM 1423 C C . ILE A 1 181 ? 0.033 -5.223 -7.441 1.00 91.56 181 ILE A C 1
ATOM 1425 O O . ILE A 1 181 ? 0.413 -6.386 -7.561 1.00 91.56 181 ILE A O 1
ATOM 1429 N N . GLY A 1 182 ? 0.763 -4.179 -7.820 1.00 90.81 182 GLY A N 1
ATOM 1430 C CA . GLY A 1 182 ? 2.183 -4.230 -8.148 1.00 90.81 182 GLY A CA 1
ATOM 1431 C C . GLY A 1 182 ? 2.935 -3.255 -7.253 1.00 90.81 182 GLY A C 1
ATOM 1432 O O . GLY A 1 182 ? 2.416 -2.188 -6.919 1.00 90.81 182 GLY A O 1
ATOM 1433 N N . SER A 1 183 ? 4.139 -3.619 -6.830 1.00 91.69 183 SER A N 1
ATOM 1434 C CA . SER A 1 183 ? 5.011 -2.732 -6.066 1.00 91.69 183 SER A CA 1
ATOM 1435 C C . SER A 1 183 ? 6.462 -2.961 -6.460 1.00 91.69 183 SER A C 1
ATOM 1437 O O . SER A 1 183 ? 6.840 -4.043 -6.901 1.00 91.69 183 SER A O 1
ATOM 1439 N N . ALA A 1 184 ? 7.268 -1.914 -6.318 1.00 91.75 184 ALA A N 1
ATOM 1440 C CA . ALA A 1 184 ? 8.708 -1.982 -6.482 1.00 91.75 184 ALA A CA 1
ATOM 1441 C C . ALA A 1 184 ? 9.374 -1.052 -5.471 1.00 91.75 184 ALA A C 1
ATOM 1443 O O . ALA A 1 184 ? 8.875 0.040 -5.185 1.00 91.75 184 ALA A O 1
ATOM 1444 N N . PHE A 1 185 ? 10.514 -1.481 -4.947 1.00 90.75 185 PHE A N 1
ATOM 1445 C CA . PHE A 1 185 ? 11.315 -0.741 -3.992 1.00 90.75 185 PHE A CA 1
ATOM 1446 C C . PHE A 1 185 ? 12.791 -0.836 -4.373 1.00 90.75 185 PHE A C 1
ATOM 1448 O O . PHE A 1 185 ? 13.358 -1.918 -4.504 1.00 90.75 185 PHE A O 1
ATOM 1455 N N . ILE A 1 186 ? 13.438 0.319 -4.515 1.00 87.88 186 ILE A N 1
ATOM 1456 C CA . ILE A 1 186 ? 14.880 0.407 -4.737 1.00 87.88 186 ILE A CA 1
ATOM 1457 C C . ILE A 1 186 ? 15.475 1.109 -3.515 1.00 87.88 186 ILE A C 1
ATOM 1459 O O . ILE A 1 186 ? 15.190 2.291 -3.299 1.00 87.88 186 ILE A O 1
ATOM 1463 N N . PRO A 1 187 ? 16.289 0.418 -2.694 1.00 81.50 187 PRO A N 1
ATOM 1464 C CA . PRO A 1 187 ? 16.946 1.058 -1.568 1.00 81.50 187 PRO A CA 1
ATOM 1465 C C . PRO A 1 187 ? 17.896 2.134 -2.088 1.00 81.50 187 PRO A C 1
ATOM 1467 O O . PRO A 1 187 ? 18.690 1.898 -3.002 1.00 81.50 187 PRO A O 1
ATOM 1470 N N . HIS A 1 188 ? 17.844 3.319 -1.480 1.00 71.31 188 HIS A N 1
ATOM 1471 C CA . HIS A 1 188 ? 18.794 4.373 -1.804 1.00 71.31 188 HIS A CA 1
ATOM 1472 C C . HIS A 1 188 ? 20.201 3.864 -1.476 1.00 71.31 188 HIS A C 1
ATOM 1474 O O . HIS A 1 188 ? 20.498 3.549 -0.319 1.00 71.31 188 HIS A O 1
ATOM 1480 N N . LYS A 1 189 ? 21.087 3.779 -2.475 1.00 60.56 189 LYS A N 1
ATOM 1481 C CA . LYS A 1 189 ? 22.509 3.563 -2.195 1.00 60.56 189 LYS A CA 1
ATOM 1482 C C . LYS A 1 189 ? 22.953 4.736 -1.327 1.00 60.56 189 LYS A C 1
ATOM 1484 O O . LYS A 1 189 ? 22.792 5.890 -1.728 1.00 60.56 189 LYS A O 1
ATOM 1489 N N . LYS A 1 190 ? 23.458 4.471 -0.119 1.00 49.38 190 LYS A N 1
ATOM 1490 C CA . LYS A 1 190 ? 24.202 5.503 0.607 1.00 49.38 190 LYS A CA 1
ATOM 1491 C C . LYS A 1 190 ? 25.340 5.922 -0.321 1.00 49.38 190 LYS A C 1
ATOM 1493 O O . LYS A 1 190 ? 26.132 5.071 -0.720 1.00 49.38 190 LYS A O 1
ATOM 1498 N N . ALA A 1 191 ? 25.375 7.192 -0.718 1.00 42.12 191 ALA A N 1
ATOM 1499 C CA . ALA A 1 191 ? 26.575 7.745 -1.324 1.00 42.12 191 ALA A CA 1
ATOM 1500 C C . ALA A 1 191 ? 27.717 7.525 -0.317 1.00 42.12 191 ALA A C 1
ATOM 1502 O O . ALA A 1 191 ? 27.532 7.834 0.857 1.00 42.12 191 ALA A O 1
ATOM 1503 N N . GLY A 1 192 ? 28.794 6.886 -0.784 1.00 40.12 192 GLY A N 1
ATOM 1504 C CA . GLY A 1 192 ? 30.009 6.467 -0.071 1.00 40.12 192 GLY A CA 1
ATOM 1505 C C . GLY A 1 192 ? 30.134 6.812 1.418 1.00 40.12 192 GLY A C 1
ATOM 1506 O O . GLY A 1 192 ? 30.210 7.981 1.791 1.00 40.12 192 GLY A O 1
ATOM 1507 N N . GLN A 1 193 ? 30.257 5.769 2.244 1.00 34.38 193 GLN A N 1
ATOM 1508 C CA . GLN A 1 193 ? 31.247 5.800 3.323 1.00 34.38 193 GLN A CA 1
ATOM 1509 C C . GLN A 1 193 ? 32.609 5.446 2.735 1.00 34.38 193 GLN A C 1
ATOM 1511 O O . GLN A 1 193 ? 32.626 4.571 1.836 1.00 34.38 193 GLN A O 1
#

pLDDT: mean 79.0, std 17.36, range [29.72, 94.94]

Sequence (193 aa):
MGCNPSNLGSACEVPNMENKYKDARLPHPNRENYMNEFEREFFMLVNMMRDNPNSFMPYVRKYATSPLCSNPRACKLVEEKLKATSHLSAVELEKAAADACFVNLTKNLEEDGGDIAGGAVEEYKSQTHRNMKEHEAADVLKKRWQGKSLDIILEFLVCFYAVQANSDKTHTLLSESLVAIGSAFIPHKKAGQ

Secondary structure (DSSP, 8-state):
----GGGSSSS-S---HHHHHHHTTPPPPPGGG-SSHHHHHHHHHHHHHHH-GGGGHHHHHHHTTSTT-S-HHHHHHHHHHHHH----PPPEE-HHHHHHHHHHHHHTSS---S-----HHHHHHHHH----SS---------S--S-HHHHHHHHHHHHHHH-TT---TTSTT-TT--EE-----PPPPP--

Radius of gyration: 17.3 Å; chains: 1; bounding box: 48×35×65 Å

Organism: NCBI:txid182087